Protein AF-A0A521DHX7-F1 (afdb_monomer_lite)

Secondary structure (DSSP, 8-state):
----PPP---S--TT--------S---TTS---S---HHHHHHHHHHHHHHHHH-SSS-GGGSS-HHHHHHHHHHHHHH-HHHHHHHHHHHHHH-TTHHHHHHHHTSPEEEEEETTEEEEEE----HHHHHHHHTTS-HHHHHHHHHHHH-----SS------TTS---HHHHHHHHHHHHHHHHHHHHHHTS-----

Foldseek 3Di:
DDDDDDDDDDDDDDDDDDDDPDDPDDDPDDDDPDDDDPVRLVVLVVVVVCVVPPDDPDQPLPPDDLQNVLVSLSSCCVVPLPVQAVVLVVSLVRDLCSLLSLLQSLFDWDWDDDPPDIDIAGQADDPVSLVSVCSRYPLVVSLVSCCVRPNQDDDPDPPPPSHSPDHQDSSRSNNSSNVSVVVVVVVVVVVPPDDPDD

Sequence (198 aa):
SCFCSVPDGGGGNLLSLVVLSGASATTLGSQCEGQFDPKQRGTFAEIRTRFNKQFNGHNFFEILKDNELWRLLLFWKDVDPSGLEDKIIEELDRHQNAALILLKTFIPTIIRTSGADTVIFKSGMNLKGYQSIAGILDPNLIYDKLLESHGLLKLELEPEKSGDRLPLNDQETIYLFQQLHLKDTSERLETDAPVDPI

pLDDT: mean 71.07, std 20.97, range [22.89, 92.62]

Structure (mmCIF, N/CA/C/O backbone):
data_AF-A0A521DHX7-F1
#
_entry.id   AF-A0A521DHX7-F1
#
loop_
_atom_site.group_PDB
_atom_site.id
_atom_site.type_symbol
_atom_site.label_atom_id
_atom_site.label_alt_id
_atom_site.label_comp_id
_atom_site.label_asym_id
_atom_site.label_entity_id
_atom_site.label_seq_id
_atom_site.pdbx_PDB_ins_code
_atom_site.Cartn_x
_atom_site.Cartn_y
_atom_site.Cartn_z
_atom_site.occupancy
_atom_site.B_iso_or_equiv
_atom_site.auth_seq_id
_atom_site.auth_comp_id
_atom_site.auth_asym_id
_atom_site.auth_atom_id
_atom_site.pdbx_PDB_model_num
ATOM 1 N N . SER A 1 1 ? 18.727 0.301 24.163 1.00 25.72 1 SER A N 1
ATOM 2 C CA . SER A 1 1 ? 18.157 1.621 24.496 1.00 25.72 1 SER A CA 1
ATOM 3 C C . SER A 1 1 ? 18.565 2.597 23.409 1.00 25.72 1 SER A C 1
ATOM 5 O O . SER A 1 1 ? 19.729 2.964 23.339 1.00 25.72 1 SER A O 1
ATOM 7 N N . CYS A 1 2 ? 17.650 2.962 22.513 1.00 24.22 2 CYS A N 1
ATOM 8 C CA . CYS A 1 2 ? 17.909 3.973 21.485 1.00 24.22 2 CYS A CA 1
ATOM 9 C C . CYS A 1 2 ? 17.285 5.291 21.947 1.00 24.22 2 CYS A C 1
ATOM 11 O O . CYS A 1 2 ? 16.084 5.353 22.191 1.00 24.22 2 CYS A O 1
ATOM 13 N N . PHE A 1 3 ? 18.121 6.311 22.137 1.00 22.89 3 PHE A N 1
ATOM 14 C CA . PHE A 1 3 ? 17.704 7.668 22.477 1.00 22.89 3 PHE A CA 1
ATOM 15 C C . PHE A 1 3 ? 17.519 8.461 21.183 1.00 22.89 3 PHE A C 1
ATOM 17 O O . PHE A 1 3 ? 18.478 8.658 20.439 1.00 22.89 3 PHE A O 1
ATOM 24 N N . CYS A 1 4 ? 16.306 8.947 20.936 1.00 26.27 4 CYS A N 1
ATOM 25 C CA . CYS A 1 4 ? 16.060 10.002 19.960 1.00 26.27 4 CYS A CA 1
ATOM 26 C C . CYS A 1 4 ? 15.826 11.303 20.730 1.00 26.27 4 CYS A C 1
ATOM 28 O O . CYS A 1 4 ? 14.728 11.548 21.221 1.00 26.27 4 CYS A O 1
ATOM 30 N N . SER A 1 5 ? 16.868 12.123 20.859 1.00 23.52 5 SER A N 1
ATOM 31 C CA . SER A 1 5 ? 16.729 13.503 21.326 1.00 23.52 5 SER A CA 1
ATOM 32 C C . SER A 1 5 ? 16.445 14.404 20.125 1.00 23.52 5 SER A C 1
ATOM 34 O O . SER A 1 5 ? 17.226 14.433 19.176 1.00 23.52 5 SER A O 1
ATOM 36 N N . VAL A 1 6 ? 15.343 15.152 20.175 1.00 32.75 6 VAL A N 1
ATOM 37 C CA . VAL A 1 6 ? 15.084 16.298 19.291 1.00 32.75 6 VAL A CA 1
ATOM 38 C C . VAL A 1 6 ? 15.457 17.558 20.079 1.00 32.75 6 VAL A C 1
ATOM 40 O O . VAL A 1 6 ? 15.047 17.658 21.236 1.00 32.75 6 VAL A O 1
ATOM 43 N N . PRO A 1 7 ? 16.236 18.508 19.531 1.00 29.88 7 PRO A N 1
ATOM 44 C CA . PRO A 1 7 ? 16.485 19.763 20.222 1.00 29.88 7 PRO A CA 1
ATOM 45 C C . PRO A 1 7 ? 15.228 20.639 20.166 1.00 29.88 7 PRO A C 1
ATOM 47 O O . PRO A 1 7 ? 14.636 20.828 19.101 1.00 29.88 7 PRO A O 1
ATOM 50 N N . ASP A 1 8 ? 14.833 21.173 21.321 1.00 33.88 8 ASP A N 1
ATOM 51 C CA . ASP A 1 8 ? 13.775 22.173 21.442 1.00 33.88 8 ASP A CA 1
ATOM 52 C C . ASP A 1 8 ? 14.165 23.444 20.674 1.00 33.88 8 ASP A C 1
ATOM 54 O O . ASP A 1 8 ? 15.055 24.196 21.071 1.00 33.88 8 ASP A O 1
ATOM 58 N N . GLY A 1 9 ? 13.483 23.682 19.555 1.00 30.44 9 GLY A N 1
ATOM 59 C CA . GLY A 1 9 ? 13.525 24.927 18.796 1.00 30.44 9 GLY A CA 1
ATOM 60 C C . GLY A 1 9 ? 12.103 25.442 18.619 1.00 30.44 9 GLY A C 1
ATOM 61 O O . GLY A 1 9 ? 11.322 24.880 17.853 1.00 30.44 9 GLY A O 1
ATOM 62 N N . GLY A 1 10 ? 11.751 26.468 19.391 1.00 28.12 10 GLY A N 1
ATOM 63 C CA . GLY A 1 10 ? 10.418 27.054 19.423 1.00 28.12 10 GLY A CA 1
ATOM 64 C C . GLY A 1 10 ? 10.018 27.792 18.142 1.00 28.12 10 GLY A C 1
ATOM 65 O O . GLY A 1 10 ? 10.854 28.282 17.394 1.00 28.12 10 GLY A O 1
ATOM 66 N N . GLY A 1 11 ? 8.700 27.929 17.977 1.00 30.56 11 GLY A N 1
ATOM 67 C CA . GLY A 1 11 ? 8.075 29.002 17.202 1.00 30.56 11 GLY A CA 1
ATOM 68 C C . GLY A 1 11 ? 7.987 28.796 15.688 1.00 30.56 11 GLY A C 1
ATOM 69 O O . GLY A 1 11 ? 8.934 29.053 14.962 1.00 30.56 11 GLY A O 1
ATOM 70 N N . GLY A 1 12 ? 6.781 28.451 15.223 1.00 35.97 12 GLY A N 1
ATOM 71 C CA . GLY A 1 12 ? 6.243 28.905 13.936 1.00 35.97 12 GLY A CA 1
ATOM 72 C C . GLY A 1 12 ? 6.951 28.438 12.663 1.00 35.97 12 GLY A C 1
ATOM 73 O O . GLY A 1 12 ? 7.658 29.218 12.044 1.00 35.97 12 GLY A O 1
ATOM 74 N N . ASN A 1 13 ? 6.679 27.202 12.232 1.00 29.16 13 ASN A N 1
ATOM 75 C CA . ASN A 1 13 ? 6.409 26.847 10.830 1.00 29.16 13 ASN A CA 1
ATOM 76 C C . ASN A 1 13 ? 6.033 25.359 10.740 1.00 29.16 13 ASN A C 1
ATOM 78 O O . ASN A 1 13 ? 6.756 24.486 11.223 1.00 29.16 13 ASN A O 1
ATOM 82 N N . LEU A 1 14 ? 4.877 25.065 10.141 1.00 36.72 14 LEU A N 1
ATOM 83 C CA . LEU A 1 14 ? 4.455 23.704 9.814 1.00 36.72 14 LEU A CA 1
ATOM 84 C C . LEU A 1 14 ? 5.359 23.199 8.681 1.00 36.72 14 LEU A C 1
ATOM 86 O O . LEU A 1 14 ? 5.251 23.671 7.556 1.00 36.72 14 LEU A O 1
ATOM 90 N N . LEU A 1 15 ? 6.241 22.249 9.009 1.00 36.03 15 LEU A N 1
ATOM 91 C CA . LEU A 1 15 ? 7.132 21.515 8.096 1.00 36.03 15 LEU A CA 1
ATOM 92 C C . LEU A 1 15 ? 8.349 22.296 7.552 1.00 36.03 15 LEU A C 1
ATOM 94 O O . LEU A 1 15 ? 8.514 22.444 6.346 1.00 36.03 15 LEU A O 1
ATOM 98 N N . SER A 1 16 ? 9.284 22.679 8.430 1.00 26.64 16 SER A N 1
ATOM 99 C CA . SER A 1 16 ? 10.693 22.850 8.029 1.00 26.64 16 SER A CA 1
ATOM 100 C C . SER A 1 16 ? 11.491 21.598 8.392 1.00 26.64 16 SER A C 1
ATOM 102 O O . SER A 1 16 ? 11.851 21.390 9.549 1.00 26.64 16 SER A O 1
ATOM 104 N N . LEU A 1 17 ? 11.765 20.754 7.395 1.00 31.84 17 LEU A N 1
ATOM 105 C CA . LEU A 1 17 ? 12.749 19.678 7.498 1.00 31.84 17 LEU A CA 1
ATOM 106 C C . LEU A 1 17 ? 14.137 20.305 7.285 1.00 31.84 17 LEU A C 1
ATOM 108 O O . LEU A 1 17 ? 14.481 20.696 6.171 1.00 31.84 17 LEU A O 1
ATOM 112 N N . VAL A 1 18 ? 14.916 20.458 8.356 1.00 26.98 18 VAL A N 1
ATOM 113 C CA . VAL A 1 18 ? 16.291 20.969 8.267 1.00 26.98 18 VAL A CA 1
ATOM 114 C C . VAL A 1 18 ? 17.171 19.903 7.612 1.00 26.98 18 VAL A C 1
ATOM 116 O O . VAL A 1 18 ? 17.368 18.821 8.163 1.00 26.98 18 VAL A O 1
ATOM 119 N N . VAL A 1 19 ? 17.709 20.218 6.433 1.00 28.03 19 VAL A N 1
ATOM 120 C CA . VAL A 1 19 ? 18.776 19.449 5.781 1.00 28.03 19 VAL A CA 1
ATOM 121 C C . VAL A 1 19 ? 20.083 19.783 6.495 1.00 28.03 19 VAL A C 1
ATOM 123 O O . VAL A 1 19 ? 20.633 20.867 6.313 1.00 28.03 19 VAL A O 1
ATOM 126 N N . LEU A 1 20 ? 20.587 18.866 7.322 1.00 27.98 20 LEU A N 1
ATOM 127 C CA . LEU A 1 20 ? 21.961 18.947 7.810 1.00 27.98 20 LEU A CA 1
ATOM 128 C C . LEU A 1 20 ? 22.891 18.335 6.761 1.00 27.98 20 LEU A C 1
ATOM 130 O O . LEU A 1 20 ? 22.914 17.126 6.537 1.00 27.98 20 LEU A O 1
ATOM 134 N N . SER A 1 21 ? 23.650 19.209 6.103 1.00 29.22 21 SER A N 1
ATOM 135 C CA . SER A 1 21 ? 24.798 18.861 5.276 1.00 29.22 21 SER A CA 1
ATOM 136 C C . SER A 1 21 ? 25.901 18.245 6.139 1.00 29.22 21 SER A C 1
ATOM 138 O O . SER A 1 21 ? 26.327 18.863 7.115 1.00 29.22 21 SER A O 1
ATOM 140 N N . GLY A 1 22 ? 26.409 17.081 5.733 1.00 29.23 22 GLY A N 1
ATOM 141 C CA . GLY A 1 22 ? 27.663 16.532 6.253 1.00 29.23 22 GLY A CA 1
ATOM 142 C C . GLY A 1 22 ? 27.527 15.238 7.052 1.00 29.23 22 GLY A C 1
ATOM 143 O O . GLY A 1 22 ? 27.914 15.195 8.212 1.00 29.23 22 GLY A O 1
ATOM 144 N N . ALA A 1 23 ? 27.037 14.168 6.426 1.00 26.66 23 ALA A N 1
ATOM 145 C CA . ALA A 1 23 ? 27.347 12.799 6.837 1.00 26.66 23 ALA A CA 1
ATOM 146 C C . ALA A 1 23 ? 27.198 11.855 5.635 1.00 26.66 23 ALA A C 1
ATOM 148 O O . ALA A 1 23 ? 26.186 11.879 4.935 1.00 26.66 23 ALA A O 1
ATOM 149 N N . SER A 1 24 ? 28.235 11.056 5.378 1.00 30.97 24 SER A N 1
ATOM 150 C CA . SER A 1 24 ? 28.247 9.996 4.370 1.00 30.97 24 SER A CA 1
ATOM 151 C C . SER A 1 24 ? 27.080 9.029 4.550 1.00 30.97 24 SER A C 1
ATOM 153 O O . SER A 1 24 ? 26.901 8.504 5.642 1.00 30.97 24 SER A O 1
ATOM 155 N N . ALA A 1 25 ? 26.366 8.764 3.450 1.00 32.12 25 ALA A N 1
ATOM 156 C CA . ALA A 1 25 ? 25.525 7.591 3.188 1.00 32.12 25 ALA A CA 1
ATOM 157 C C . ALA A 1 25 ? 24.866 6.952 4.425 1.00 32.12 25 ALA A C 1
ATOM 159 O O . ALA A 1 25 ? 25.079 5.776 4.716 1.00 32.12 25 ALA A O 1
ATOM 160 N N . THR A 1 26 ? 24.044 7.710 5.147 1.00 30.31 26 THR A N 1
ATOM 161 C CA . THR A 1 26 ? 23.201 7.132 6.192 1.00 30.31 26 THR A CA 1
ATOM 162 C C . THR A 1 26 ? 21.898 6.673 5.557 1.00 30.31 26 THR A C 1
ATOM 164 O O . THR A 1 26 ? 21.059 7.480 5.160 1.00 30.31 26 THR A O 1
ATOM 167 N N . THR A 1 27 ? 21.734 5.359 5.452 1.00 36.34 27 THR A N 1
ATOM 168 C CA . THR A 1 27 ? 20.461 4.681 5.210 1.00 36.34 27 THR A CA 1
ATOM 169 C C . THR A 1 27 ? 19.379 5.285 6.111 1.00 36.34 27 THR A C 1
ATOM 171 O O . THR A 1 27 ? 19.326 4.999 7.302 1.00 36.34 27 THR A O 1
ATOM 174 N N . LEU A 1 28 ? 18.479 6.103 5.561 1.00 39.91 28 LEU A N 1
ATOM 175 C CA . LEU A 1 28 ? 17.324 6.673 6.281 1.00 39.91 28 LEU A CA 1
ATOM 176 C C . LEU A 1 28 ? 16.202 5.636 6.526 1.00 39.91 28 LEU A C 1
ATOM 178 O O . LEU A 1 28 ? 15.042 5.992 6.711 1.00 39.91 28 LEU A O 1
ATOM 182 N N . GLY A 1 29 ? 16.545 4.345 6.521 1.00 34.78 29 GLY A N 1
ATOM 183 C CA . GLY A 1 29 ? 15.609 3.219 6.482 1.00 34.78 29 GLY A CA 1
ATOM 184 C C . GLY A 1 29 ? 15.821 2.150 7.554 1.00 34.78 29 GLY A C 1
ATOM 185 O O . GLY A 1 29 ? 15.236 1.076 7.443 1.00 34.78 29 GLY A O 1
ATOM 186 N N . SER A 1 30 ? 16.631 2.394 8.588 1.00 33.69 30 SER A N 1
ATOM 187 C CA . SER A 1 30 ? 16.779 1.452 9.704 1.00 33.69 30 SER A CA 1
ATOM 188 C C . SER A 1 30 ? 16.211 2.009 11.013 1.00 33.69 30 SER A C 1
ATOM 190 O O . SER A 1 30 ? 16.829 2.844 11.663 1.00 33.69 30 SER A O 1
ATOM 192 N N . GLN A 1 31 ? 15.062 1.439 11.391 1.00 40.78 31 GLN A N 1
ATOM 193 C CA . GLN A 1 31 ? 14.652 1.113 12.763 1.00 40.78 31 GLN A CA 1
ATOM 194 C C . GLN A 1 31 ? 14.313 2.266 13.723 1.00 40.78 31 GLN A C 1
ATOM 196 O O . GLN A 1 31 ? 15.112 2.640 14.570 1.00 40.78 31 GLN A O 1
ATOM 201 N N . CYS A 1 32 ? 13.042 2.674 13.690 1.00 38.53 32 CYS A N 1
ATOM 202 C CA . CYS A 1 32 ? 12.226 2.865 14.895 1.00 38.53 32 CYS A CA 1
ATOM 203 C C . CYS A 1 32 ? 10.818 2.340 14.568 1.00 38.53 32 CYS A C 1
ATOM 205 O O . CYS A 1 32 ? 9.957 3.089 14.116 1.00 38.53 32 CYS A O 1
ATOM 207 N N . GLU A 1 33 ? 10.604 1.031 14.704 1.00 41.56 33 GLU A N 1
ATOM 208 C CA . GLU A 1 33 ? 9.255 0.455 14.654 1.00 41.56 33 GLU A CA 1
ATOM 209 C C . GLU A 1 33 ? 8.500 0.848 15.938 1.00 41.56 33 GLU A C 1
ATOM 211 O O . GLU A 1 33 ? 8.968 0.600 17.048 1.00 41.56 33 GLU A O 1
ATOM 216 N N . GLY A 1 34 ? 7.341 1.496 15.784 1.00 54.00 34 GLY A N 1
ATOM 217 C CA . GLY A 1 34 ? 6.274 1.504 16.795 1.00 54.00 34 GLY A CA 1
ATOM 218 C C . GLY A 1 34 ? 6.345 2.514 17.949 1.00 54.00 34 GLY A C 1
ATOM 219 O O . GLY A 1 34 ? 5.431 2.537 18.772 1.00 54.00 34 GLY A O 1
ATOM 220 N N . GLN A 1 35 ? 7.356 3.383 18.047 1.00 63.94 35 GLN A N 1
ATOM 221 C CA . GLN A 1 35 ? 7.378 4.421 19.093 1.00 63.94 35 GLN A CA 1
ATOM 222 C C . GLN A 1 35 ? 7.130 5.819 18.529 1.00 63.94 35 GLN A C 1
ATOM 224 O O . GLN A 1 35 ? 8.051 6.566 18.216 1.00 63.94 35 GLN A O 1
ATOM 229 N N . PHE A 1 36 ? 5.847 6.170 18.431 1.00 76.81 36 PHE A N 1
ATOM 230 C CA . PHE A 1 36 ? 5.402 7.537 18.169 1.00 76.81 36 PHE A CA 1
ATOM 231 C C . PHE A 1 36 ? 5.403 8.354 19.460 1.00 76.81 36 PHE A C 1
ATOM 233 O O . PHE A 1 36 ? 4.771 7.946 20.445 1.00 76.81 36 PHE A O 1
ATOM 240 N N . ASP A 1 37 ? 6.052 9.517 19.444 1.00 82.12 37 ASP A N 1
ATOM 241 C CA . ASP A 1 37 ? 5.988 10.461 20.559 1.00 82.12 37 ASP A CA 1
ATOM 242 C C . ASP A 1 37 ? 4.566 11.060 20.711 1.00 82.12 37 ASP A C 1
ATOM 244 O O . ASP A 1 37 ? 3.754 11.002 19.778 1.00 82.12 37 ASP A O 1
ATOM 248 N N . PRO A 1 38 ? 4.211 11.641 21.874 1.00 81.19 38 PRO A N 1
ATOM 249 C CA . PRO A 1 38 ? 2.864 12.171 22.104 1.00 81.19 38 PRO A CA 1
ATOM 250 C C . PRO A 1 38 ? 2.413 13.236 21.090 1.00 81.19 38 PRO A C 1
ATOM 252 O O . PRO A 1 38 ? 1.231 13.302 20.752 1.00 81.19 38 PRO A O 1
ATOM 255 N N . LYS A 1 39 ? 3.337 14.052 20.569 1.00 82.19 39 LYS A N 1
ATOM 256 C CA . LYS A 1 39 ? 3.040 15.110 19.593 1.00 82.19 39 LYS A CA 1
ATOM 257 C C . LYS A 1 39 ? 2.761 14.520 18.209 1.00 82.19 39 LYS A C 1
ATOM 259 O O . LYS A 1 39 ? 1.828 14.959 17.530 1.00 82.19 39 LYS A O 1
ATOM 264 N N . GLN A 1 40 ? 3.517 13.499 17.810 1.00 79.56 40 GLN A N 1
ATOM 265 C CA . GLN A 1 40 ? 3.269 12.729 16.591 1.00 79.56 40 GLN A CA 1
ATOM 266 C C . GLN A 1 40 ? 1.918 12.020 16.654 1.00 79.56 40 GLN A C 1
ATOM 268 O O . GLN A 1 40 ? 1.125 12.141 15.724 1.00 79.56 40 GLN A O 1
ATOM 273 N N . ARG A 1 41 ? 1.609 11.360 17.779 1.00 80.62 41 ARG A N 1
ATOM 274 C CA . ARG A 1 41 ? 0.302 10.718 17.997 1.00 80.62 41 ARG A CA 1
ATOM 275 C C . ARG A 1 41 ? -0.848 11.717 17.891 1.00 80.62 41 ARG A C 1
ATOM 277 O O . ARG A 1 41 ? -1.832 11.426 17.221 1.00 80.62 41 ARG A O 1
ATOM 284 N N . GLY A 1 42 ? -0.710 12.894 18.508 1.00 80.62 42 GLY A N 1
ATOM 285 C CA . GLY A 1 42 ? -1.700 13.971 18.406 1.00 80.62 42 GLY A CA 1
ATOM 286 C C . GLY A 1 42 ? -1.934 14.407 16.958 1.00 80.62 42 GLY A C 1
ATOM 287 O O . GLY A 1 42 ? -3.075 14.461 16.508 1.00 80.62 42 GLY A O 1
ATOM 288 N N . THR A 1 43 ? -0.851 14.621 16.206 1.00 83.19 43 THR A N 1
ATOM 289 C CA . THR A 1 43 ? -0.913 14.979 14.779 1.00 83.19 43 THR A CA 1
ATOM 290 C C . THR A 1 43 ? -1.611 13.898 13.947 1.00 83.19 43 THR A C 1
ATOM 292 O O . THR A 1 43 ? -2.528 14.204 13.188 1.00 83.19 43 THR A O 1
ATOM 295 N N . PHE A 1 44 ? -1.231 12.624 14.098 1.00 83.56 44 PHE A N 1
ATOM 296 C CA . PHE A 1 44 ? -1.838 11.531 13.329 1.00 83.56 44 PHE A CA 1
ATOM 297 C C . PHE A 1 44 ? -3.304 11.286 13.698 1.00 83.56 44 PHE A C 1
ATOM 299 O O . PHE A 1 44 ? -4.121 11.034 12.812 1.00 83.56 44 PHE A O 1
ATOM 306 N N . ALA A 1 45 ? -3.673 11.425 14.975 1.00 82.44 45 ALA A N 1
ATOM 307 C CA . ALA A 1 45 ? -5.066 11.351 15.408 1.00 82.44 45 ALA A CA 1
ATOM 308 C C . ALA A 1 45 ? -5.919 12.475 14.795 1.00 82.44 45 ALA A C 1
ATOM 310 O O . ALA A 1 45 ? -7.061 12.242 14.385 1.00 82.44 45 ALA A O 1
ATOM 311 N N . GLU A 1 46 ? -5.365 13.684 14.687 1.00 83.19 46 GLU A N 1
ATOM 312 C CA . GLU A 1 46 ? -6.036 14.808 14.039 1.00 83.19 46 GLU A CA 1
ATOM 313 C C . GLU A 1 46 ? -6.216 14.569 12.533 1.00 83.19 46 GLU A C 1
ATOM 315 O O . GLU A 1 46 ? -7.315 14.767 12.013 1.00 83.19 46 GLU A O 1
ATOM 320 N N . ILE A 1 47 ? -5.175 14.079 11.848 1.00 77.56 47 ILE A N 1
ATOM 321 C CA . ILE A 1 47 ? -5.235 13.726 10.421 1.00 77.56 47 ILE A CA 1
ATOM 322 C C . ILE A 1 47 ? -6.297 12.645 10.180 1.00 77.56 47 ILE A C 1
ATOM 324 O O . ILE A 1 47 ? -7.165 12.843 9.331 1.00 77.56 47 ILE A O 1
ATOM 328 N N . ARG A 1 48 ? -6.312 11.562 10.973 1.00 80.25 48 ARG A N 1
ATOM 329 C CA . ARG A 1 48 ? -7.351 10.514 10.906 1.00 80.25 48 ARG A CA 1
ATOM 330 C C . ARG A 1 48 ? -8.755 11.089 11.115 1.00 80.25 48 ARG A C 1
ATOM 332 O O . ARG A 1 48 ? -9.683 10.759 10.383 1.00 80.25 48 ARG A O 1
ATOM 339 N N . THR A 1 49 ? -8.923 11.981 12.093 1.00 80.38 49 THR A N 1
ATOM 340 C CA . THR A 1 49 ? -10.228 12.595 12.391 1.00 80.38 49 THR A CA 1
ATOM 341 C C . THR A 1 49 ? -10.716 13.486 11.251 1.00 80.38 49 THR A C 1
ATOM 343 O O . THR A 1 49 ? -11.900 13.453 10.915 1.00 80.38 49 THR A O 1
ATOM 346 N N . ARG A 1 50 ? -9.825 14.286 10.651 1.00 73.62 50 ARG A N 1
ATOM 347 C CA . ARG A 1 50 ? -10.151 15.090 9.465 1.00 73.62 50 ARG A CA 1
ATOM 348 C C . ARG A 1 50 ? -10.506 14.195 8.285 1.00 73.62 50 ARG A C 1
ATOM 350 O O . ARG A 1 50 ? -11.485 14.469 7.596 1.00 73.62 50 ARG A O 1
ATOM 357 N N . PHE A 1 51 ? -9.773 13.100 8.114 1.00 71.50 51 PHE A N 1
ATOM 358 C CA . PHE A 1 51 ? -10.016 12.133 7.055 1.00 71.50 51 PHE A CA 1
ATOM 359 C C . PHE A 1 51 ? -11.424 11.532 7.121 1.00 71.50 51 PHE A C 1
ATOM 361 O O . PHE A 1 51 ? -12.190 11.665 6.169 1.00 71.50 51 PHE A O 1
ATOM 368 N N . ASN A 1 52 ? -11.825 11.033 8.292 1.00 70.88 52 ASN A N 1
ATOM 369 C CA . ASN A 1 52 ? -13.158 10.463 8.511 1.00 70.88 52 ASN A CA 1
ATOM 370 C C . ASN A 1 52 ? -14.315 11.468 8.350 1.00 70.88 52 ASN A C 1
ATOM 372 O O . ASN A 1 52 ? -15.469 11.056 8.272 1.00 70.88 52 ASN A O 1
ATOM 376 N N . LYS A 1 53 ? -14.041 12.780 8.351 1.00 71.75 53 LYS A N 1
ATOM 377 C CA . LYS A 1 53 ? -15.075 13.827 8.323 1.00 71.75 53 LYS A CA 1
ATOM 378 C C . LYS A 1 53 ? -15.157 14.618 7.018 1.00 71.75 53 LYS A C 1
ATOM 380 O O . LYS A 1 53 ? -16.198 15.223 6.785 1.00 71.75 53 LYS A O 1
ATOM 385 N N . GLN A 1 54 ? -14.081 14.718 6.233 1.00 57.25 54 GLN A N 1
ATOM 386 C CA . GLN A 1 54 ? -13.966 15.778 5.214 1.00 57.25 54 GLN A CA 1
ATOM 387 C C . GLN A 1 54 ? -13.494 15.339 3.824 1.00 57.25 54 GLN A C 1
ATOM 389 O O . GLN A 1 54 ? -13.585 16.144 2.898 1.00 57.25 54 GLN A O 1
ATOM 394 N N . PHE A 1 55 ? -13.020 14.110 3.625 1.00 60.94 55 PHE A N 1
ATOM 395 C CA . PHE A 1 55 ? -12.499 13.708 2.316 1.00 60.94 55 PHE A CA 1
ATOM 396 C C . PHE A 1 55 ? -13.585 13.095 1.428 1.00 60.94 55 PHE A C 1
ATOM 398 O O . PHE A 1 55 ? -13.724 11.883 1.304 1.00 60.94 55 PHE A O 1
ATOM 405 N N . ASN A 1 56 ? -14.358 13.974 0.787 1.00 56.81 56 ASN A N 1
A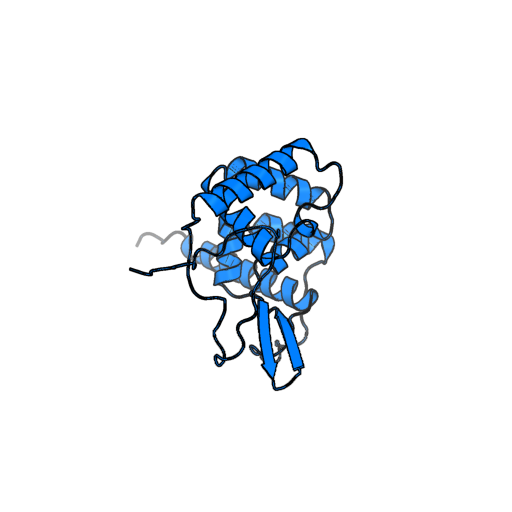TOM 406 C CA . ASN A 1 56 ? -15.320 13.611 -0.250 1.00 56.81 56 ASN A CA 1
ATOM 407 C C . ASN A 1 56 ? -14.616 13.539 -1.617 1.00 56.81 56 ASN A C 1
ATOM 409 O O . ASN A 1 56 ? -14.523 14.542 -2.320 1.00 56.81 56 ASN A O 1
ATOM 413 N N . GLY A 1 57 ? -14.131 12.353 -1.996 1.00 58.75 57 GLY A N 1
ATOM 414 C CA . GLY A 1 57 ? -13.799 12.020 -3.392 1.00 58.75 57 GLY A CA 1
ATOM 415 C C . GLY A 1 57 ? -12.344 12.195 -3.849 1.00 58.75 57 GLY A C 1
ATOM 416 O O . GLY A 1 57 ? -12.061 11.912 -5.011 1.00 58.75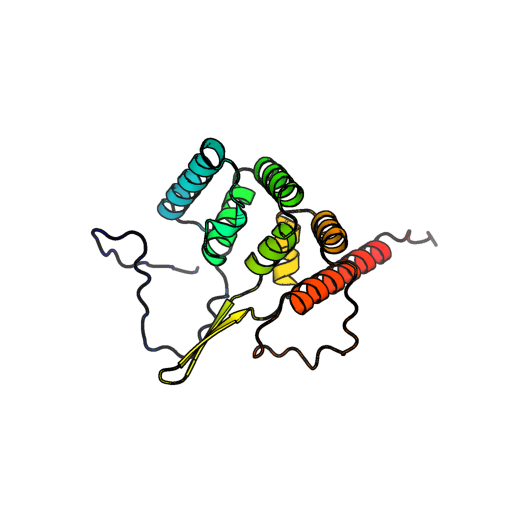 57 GLY A O 1
ATOM 417 N N . HIS A 1 58 ? -11.420 12.617 -2.981 1.00 66.50 58 HIS A N 1
ATOM 418 C CA . HIS A 1 58 ? -9.981 12.570 -3.279 1.00 66.50 58 HIS A CA 1
ATOM 419 C C . HIS A 1 58 ? -9.373 11.241 -2.822 1.00 66.50 58 HIS A C 1
ATOM 421 O O . HIS A 1 58 ? -9.728 10.753 -1.751 1.00 66.50 58 HIS A O 1
ATOM 427 N N . ASN A 1 59 ? -8.433 10.711 -3.611 1.00 69.38 59 ASN A N 1
ATOM 428 C CA . ASN A 1 59 ? -7.703 9.482 -3.311 1.00 69.38 59 ASN A CA 1
ATOM 429 C C . ASN A 1 59 ? -6.903 9.645 -2.012 1.00 69.38 59 ASN A C 1
ATOM 431 O O . ASN A 1 59 ? -5.993 10.477 -1.935 1.00 69.38 59 ASN A O 1
ATOM 435 N N . PHE A 1 60 ? -7.239 8.845 -0.997 1.00 75.38 60 PHE A N 1
ATOM 436 C CA . PHE A 1 60 ? -6.588 8.851 0.316 1.00 75.38 60 PHE A CA 1
ATOM 437 C C . PHE A 1 60 ? -5.058 8.838 0.239 1.00 75.38 60 PHE A C 1
ATOM 439 O O . PHE A 1 60 ? -4.378 9.549 0.985 1.00 75.38 60 PHE A O 1
ATOM 446 N N . PHE A 1 61 ? -4.520 8.053 -0.693 1.00 80.56 61 PHE A N 1
ATOM 447 C CA . PHE A 1 61 ? -3.090 7.804 -0.803 1.00 80.56 61 PHE A CA 1
ATOM 448 C C . PHE A 1 61 ? -2.303 8.977 -1.407 1.00 80.56 61 PHE A C 1
ATOM 450 O O . PHE A 1 61 ? -1.078 8.972 -1.366 1.00 80.56 61 PHE A O 1
ATOM 457 N N . GLU A 1 62 ? -2.975 9.999 -1.943 1.00 76.12 62 GLU A N 1
ATOM 458 C CA . GLU A 1 62 ? -2.327 11.149 -2.596 1.00 76.12 62 GLU A CA 1
ATOM 459 C C . GLU A 1 62 ? -2.215 12.381 -1.685 1.00 76.12 62 GLU A C 1
ATOM 461 O O . GLU A 1 62 ? -1.556 13.362 -2.028 1.00 76.12 62 GLU A O 1
ATOM 466 N N . ILE A 1 63 ? -2.853 12.351 -0.512 1.00 74.12 63 ILE A N 1
ATOM 467 C CA . ILE A 1 63 ? -2.942 13.508 0.393 1.00 74.12 63 ILE A CA 1
ATOM 468 C C . ILE A 1 63 ? -1.610 13.770 1.107 1.00 74.12 63 ILE A C 1
ATOM 470 O O . ILE A 1 63 ? -1.267 14.916 1.406 1.00 74.12 63 ILE A O 1
ATOM 474 N N . LEU A 1 64 ? -0.877 12.704 1.423 1.00 77.75 64 LEU A N 1
ATOM 475 C CA . LEU A 1 64 ? 0.355 12.743 2.203 1.00 77.75 64 LEU A CA 1
ATOM 476 C C . LEU A 1 64 ? 1.531 12.247 1.371 1.00 77.75 64 LEU A C 1
ATOM 478 O O . LEU A 1 64 ? 1.371 11.443 0.458 1.00 77.75 64 LEU A O 1
ATOM 482 N N . LYS A 1 65 ? 2.741 12.680 1.733 1.00 80.25 65 LYS A N 1
ATOM 483 C CA . LYS A 1 65 ? 3.962 12.089 1.172 1.00 80.25 65 LYS A CA 1
ATOM 484 C C . LYS A 1 65 ? 4.109 10.651 1.668 1.00 80.25 65 LYS A C 1
ATOM 486 O O . LYS A 1 65 ? 3.789 10.378 2.821 1.00 80.25 65 LYS A O 1
ATOM 491 N N . ASP A 1 66 ? 4.711 9.774 0.866 1.00 79.19 66 ASP A N 1
ATOM 492 C CA . ASP A 1 66 ? 4.864 8.338 1.158 1.00 79.19 66 ASP A CA 1
ATOM 493 C C . ASP A 1 66 ? 5.323 8.033 2.594 1.00 79.19 66 ASP A C 1
ATOM 495 O O . ASP A 1 66 ? 4.736 7.203 3.277 1.00 79.19 66 ASP A O 1
ATOM 499 N N . ASN A 1 67 ? 6.339 8.742 3.102 1.00 76.06 67 ASN A N 1
ATOM 500 C CA . ASN A 1 67 ? 6.849 8.519 4.462 1.00 76.06 67 ASN A CA 1
ATOM 501 C C . ASN A 1 67 ? 5.844 8.908 5.560 1.00 76.06 67 ASN A C 1
ATOM 503 O O . ASN A 1 67 ? 5.838 8.310 6.635 1.00 76.06 67 ASN A O 1
ATOM 507 N N . GLU A 1 68 ? 5.038 9.941 5.325 1.00 81.12 68 GLU A N 1
ATOM 508 C CA . GLU A 1 68 ? 4.004 10.396 6.258 1.00 81.12 68 GLU A CA 1
ATOM 509 C C . GLU A 1 68 ? 2.795 9.466 6.201 1.00 81.12 68 GLU A C 1
ATOM 511 O O . GLU A 1 68 ? 2.273 9.084 7.247 1.00 81.12 68 GLU A O 1
ATOM 516 N N . LEU A 1 69 ? 2.412 9.046 4.992 1.00 85.75 69 LEU A N 1
ATOM 517 C CA . LEU A 1 69 ? 1.354 8.075 4.757 1.00 85.75 69 LEU A CA 1
ATOM 518 C C . LEU A 1 69 ? 1.694 6.724 5.394 1.00 85.75 69 LEU A C 1
ATOM 520 O O . LEU A 1 69 ? 0.903 6.205 6.171 1.00 85.75 69 LEU A O 1
ATOM 524 N N . TRP A 1 70 ? 2.900 6.200 5.169 1.00 84.88 70 TRP A N 1
ATOM 525 C CA . TRP A 1 70 ? 3.378 4.968 5.798 1.00 84.88 70 TRP A CA 1
ATOM 526 C C . TRP A 1 70 ? 3.284 5.025 7.330 1.00 84.88 70 TRP A C 1
ATOM 528 O O . TRP A 1 70 ? 2.755 4.110 7.962 1.00 84.88 70 TRP A O 1
ATOM 538 N N . ARG A 1 71 ? 3.752 6.120 7.944 1.00 84.00 71 ARG A N 1
ATOM 539 C CA . ARG A 1 71 ? 3.681 6.306 9.402 1.00 84.00 71 ARG A CA 1
ATOM 540 C C . ARG A 1 71 ? 2.247 6.416 9.907 1.00 84.00 71 ARG A C 1
ATOM 542 O O . ARG A 1 71 ? 1.948 5.859 10.959 1.00 84.00 71 ARG A O 1
ATOM 549 N N . LEU A 1 72 ? 1.375 7.104 9.169 1.00 86.62 72 LEU A N 1
ATOM 550 C CA . LEU A 1 72 ? -0.048 7.185 9.486 1.00 86.62 72 LEU A CA 1
ATOM 551 C C . LEU A 1 72 ? -0.704 5.801 9.434 1.00 86.62 72 LEU A C 1
ATOM 553 O O . LEU A 1 72 ? -1.443 5.464 10.352 1.00 86.62 72 LEU A O 1
ATOM 557 N N . LEU A 1 73 ? -0.417 5.005 8.401 1.00 88.75 73 LEU A N 1
ATOM 558 C CA . LEU A 1 73 ? -0.946 3.648 8.242 1.00 88.75 73 LEU A CA 1
ATOM 559 C C . LEU A 1 73 ? -0.502 2.735 9.390 1.00 88.75 73 LEU A C 1
ATOM 561 O O . LEU A 1 73 ? -1.332 2.043 9.972 1.00 88.75 73 LEU A O 1
ATOM 565 N N . LEU A 1 74 ? 0.778 2.784 9.775 1.00 86.19 74 LEU A N 1
ATOM 566 C CA . LEU A 1 74 ? 1.278 2.041 10.936 1.00 86.19 74 LEU A CA 1
ATOM 567 C C . LEU A 1 74 ? 0.604 2.489 12.239 1.00 86.19 74 LEU A C 1
ATOM 569 O O . LEU A 1 74 ? 0.149 1.654 13.012 1.00 86.19 74 LEU A O 1
ATOM 573 N N . PHE A 1 75 ? 0.497 3.800 12.466 1.00 87.50 75 PHE A N 1
ATOM 574 C CA . PHE A 1 75 ? -0.190 4.333 13.642 1.00 87.50 75 PHE A CA 1
ATOM 575 C C . PHE A 1 75 ? -1.663 3.913 13.686 1.00 87.50 75 PHE A C 1
ATOM 577 O O . PHE A 1 75 ? -2.171 3.543 14.741 1.00 87.50 75 PHE A O 1
ATOM 584 N N . TRP A 1 76 ? -2.366 3.984 12.556 1.00 88.00 76 TRP A N 1
ATOM 585 C CA . TRP A 1 76 ? -3.779 3.632 12.494 1.00 88.00 76 TRP A CA 1
ATOM 586 C C . TRP A 1 76 ? -3.968 2.134 12.728 1.00 88.00 76 TRP A C 1
ATOM 588 O O . TRP A 1 76 ? -4.811 1.770 13.542 1.00 88.00 76 TRP A O 1
ATOM 598 N N . LYS A 1 77 ? -3.120 1.280 12.144 1.00 89.06 77 LYS A N 1
ATOM 599 C CA . LYS A 1 77 ? -3.131 -0.164 12.400 1.00 89.06 77 LYS A CA 1
ATOM 600 C C . LYS A 1 77 ? -3.061 -0.481 13.899 1.00 89.06 77 LYS A C 1
ATOM 602 O O . LYS A 1 77 ? -3.778 -1.361 14.363 1.00 89.06 77 LYS A O 1
ATOM 607 N N . ASP A 1 78 ? -2.241 0.247 14.657 1.00 86.62 78 ASP A N 1
ATOM 608 C CA . ASP A 1 78 ? -2.095 0.032 16.103 1.00 86.62 78 ASP A CA 1
ATOM 609 C C . ASP A 1 78 ? -3.321 0.486 16.918 1.00 86.62 78 ASP A C 1
ATOM 611 O O . ASP A 1 78 ? -3.550 -0.002 18.025 1.00 86.62 78 ASP A O 1
ATOM 615 N N . VAL A 1 79 ? -4.098 1.447 16.410 1.00 86.81 79 VAL A N 1
ATOM 616 C CA . VAL A 1 79 ? -5.221 2.064 17.139 1.00 86.81 79 VAL A CA 1
ATOM 617 C C . VAL A 1 79 ? -6.569 1.450 16.765 1.00 86.81 79 VAL A C 1
ATOM 619 O O . VAL A 1 79 ? -7.438 1.314 17.623 1.00 86.81 79 VAL A O 1
ATOM 622 N N . ASP A 1 80 ? -6.773 1.157 15.486 1.00 86.81 80 ASP A N 1
ATOM 623 C CA . ASP A 1 80 ? -8.038 0.700 14.913 1.00 86.81 80 ASP A CA 1
ATOM 624 C C . ASP A 1 80 ? -7.765 -0.084 13.616 1.00 86.81 80 ASP A C 1
ATOM 626 O O . ASP A 1 80 ? -7.914 0.468 12.521 1.00 86.81 80 ASP A O 1
ATOM 630 N N . PRO A 1 81 ? -7.301 -1.343 13.726 1.00 87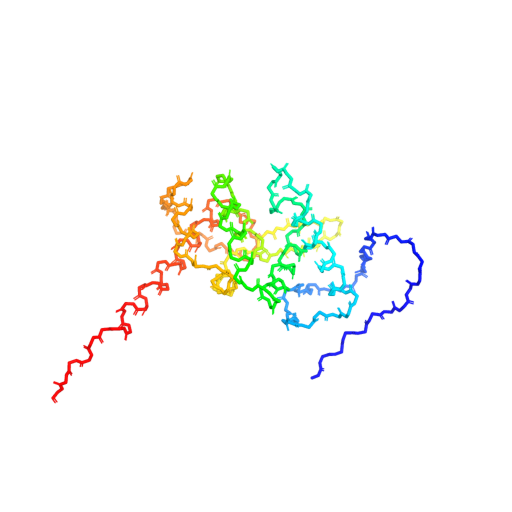.56 81 PRO A N 1
ATOM 631 C CA . PRO A 1 81 ? -6.906 -2.143 12.571 1.00 87.56 81 PRO A CA 1
ATOM 632 C C . PRO A 1 81 ? -8.084 -2.441 11.637 1.00 87.56 81 PRO A C 1
ATOM 634 O O . PRO A 1 81 ? -7.938 -2.289 10.431 1.00 87.56 81 PRO A O 1
ATOM 637 N N . SER A 1 82 ? -9.259 -2.785 12.177 1.00 85.88 82 SER A N 1
ATOM 638 C CA . SER A 1 82 ? -10.446 -3.084 11.364 1.00 85.88 82 SER A CA 1
ATOM 639 C C . SER A 1 82 ? -10.942 -1.855 10.604 1.00 85.88 82 SER A C 1
ATOM 641 O O . SER A 1 82 ? -11.171 -1.930 9.403 1.00 85.88 82 SER A O 1
ATOM 643 N N . GLY A 1 83 ? -11.032 -0.694 11.265 1.00 86.88 83 GLY A N 1
ATOM 644 C CA . GLY A 1 83 ? -11.443 0.534 10.585 1.00 86.88 83 GLY A CA 1
ATOM 645 C C . GLY A 1 83 ? -10.421 1.034 9.559 1.00 86.88 83 GLY A C 1
ATOM 646 O O . GLY A 1 83 ? -10.802 1.706 8.602 1.00 86.88 83 GLY A O 1
ATOM 647 N N . LEU A 1 84 ? -9.131 0.719 9.735 1.00 88.44 84 LEU A N 1
ATOM 648 C CA . LEU A 1 84 ? -8.114 0.967 8.713 1.00 88.44 84 LEU A CA 1
ATOM 649 C C . LEU A 1 84 ? -8.325 0.065 7.494 1.00 88.44 84 LEU A C 1
ATOM 651 O O . LEU A 1 84 ? -8.305 0.562 6.370 1.00 88.44 84 LEU A O 1
ATOM 655 N N . GLU A 1 85 ? -8.502 -1.235 7.718 1.00 88.75 85 GLU A N 1
ATOM 656 C CA . GLU A 1 85 ? -8.690 -2.226 6.659 1.00 88.75 85 GLU A CA 1
ATOM 657 C C . GLU A 1 85 ? -9.907 -1.886 5.794 1.00 88.75 85 GLU A C 1
ATOM 659 O O . GLU A 1 85 ? -9.747 -1.670 4.592 1.00 88.75 85 GLU A O 1
ATOM 664 N N . ASP A 1 86 ? -11.079 -1.701 6.412 1.00 88.50 86 ASP A N 1
ATOM 665 C CA . ASP A 1 86 ? -12.318 -1.304 5.727 1.00 88.50 86 ASP A CA 1
ATOM 666 C C . ASP A 1 86 ? -12.102 -0.065 4.854 1.00 88.50 86 ASP A C 1
ATOM 668 O O . ASP A 1 86 ? -12.579 0.029 3.720 1.00 88.50 86 ASP A O 1
ATOM 672 N N . LYS A 1 87 ? -11.341 0.899 5.380 1.00 86.94 87 LYS A N 1
ATOM 673 C CA . LYS A 1 87 ? -11.105 2.153 4.686 1.00 86.94 87 LYS A CA 1
ATOM 674 C C . LYS A 1 87 ? -10.143 2.010 3.515 1.00 86.94 87 LYS A C 1
ATOM 676 O O . LYS A 1 87 ? -10.356 2.638 2.482 1.00 86.94 87 LYS A O 1
ATOM 681 N N . ILE A 1 88 ? -9.095 1.201 3.652 1.00 89.31 88 ILE A N 1
ATOM 682 C CA . ILE A 1 88 ? -8.197 0.897 2.535 1.00 89.31 88 ILE A CA 1
ATOM 683 C C . ILE A 1 88 ? -8.975 0.161 1.441 1.00 89.31 88 ILE A C 1
ATOM 685 O O . ILE A 1 88 ? -8.839 0.534 0.280 1.00 89.31 88 ILE A O 1
ATOM 689 N N . ILE A 1 89 ? -9.814 -0.819 1.794 1.00 90.88 89 ILE A N 1
ATOM 690 C CA . ILE A 1 89 ? -10.657 -1.556 0.839 1.00 90.88 89 ILE A CA 1
ATOM 691 C C . ILE A 1 89 ? -11.557 -0.591 0.056 1.00 90.88 89 ILE A C 1
ATOM 693 O O . ILE A 1 89 ? -11.561 -0.622 -1.173 1.00 90.88 89 ILE A O 1
ATOM 697 N N . GLU A 1 90 ? -12.241 0.329 0.745 1.00 88.88 90 GLU A N 1
ATOM 698 C CA . GLU A 1 90 ? -13.084 1.351 0.109 1.00 88.88 90 GLU A CA 1
ATOM 699 C C . GLU A 1 90 ? -12.306 2.187 -0.927 1.00 88.88 90 GLU A C 1
ATOM 701 O O . GLU A 1 90 ? -12.809 2.477 -2.015 1.00 88.88 90 GLU A O 1
ATOM 706 N N . GLU A 1 91 ? -11.071 2.579 -0.608 1.00 87.62 91 GLU A N 1
ATOM 707 C CA . GLU A 1 91 ? -10.223 3.366 -1.508 1.00 87.62 91 GLU A CA 1
ATOM 708 C C . GLU A 1 91 ? -9.673 2.525 -2.675 1.00 87.62 91 GLU A C 1
ATOM 710 O O . GLU A 1 91 ? -9.588 3.029 -3.798 1.00 87.62 91 GLU A O 1
ATOM 715 N N . LEU A 1 92 ? -9.357 1.244 -2.443 1.00 89.75 92 LEU A N 1
ATOM 716 C CA . LEU A 1 92 ? -8.961 0.291 -3.487 1.00 89.75 92 LEU A CA 1
ATOM 717 C C . LEU A 1 92 ? -10.087 0.042 -4.496 1.00 89.75 92 LEU A C 1
ATOM 719 O O . LEU A 1 92 ? -9.822 -0.058 -5.692 1.00 89.75 92 LEU A O 1
ATOM 723 N N . ASP A 1 93 ? -11.335 -0.026 -4.036 1.00 89.25 93 ASP A N 1
ATOM 724 C CA . ASP A 1 93 ? -12.503 -0.190 -4.905 1.00 89.25 93 ASP A CA 1
ATOM 725 C C . ASP A 1 93 ? -12.839 1.088 -5.681 1.00 89.25 93 ASP A C 1
ATOM 727 O O . ASP A 1 93 ? -13.310 1.033 -6.819 1.00 89.25 93 ASP A O 1
ATOM 731 N N . ARG A 1 94 ? -12.591 2.258 -5.082 1.00 87.06 94 ARG A N 1
ATOM 732 C CA . ARG A 1 94 ? -12.887 3.555 -5.702 1.00 87.06 94 ARG A CA 1
ATOM 733 C C . ARG A 1 94 ? -11.878 3.949 -6.781 1.00 87.06 94 ARG A C 1
ATOM 735 O O . ARG A 1 94 ? -12.251 4.628 -7.739 1.00 87.06 94 ARG A O 1
ATOM 742 N N . HIS A 1 95 ? -10.608 3.584 -6.620 1.00 85.56 95 HIS A N 1
ATOM 743 C CA . HIS A 1 95 ? -9.518 4.106 -7.440 1.00 85.56 95 HIS A CA 1
ATOM 744 C C . HIS A 1 95 ? -8.695 2.984 -8.079 1.00 85.56 95 HIS A C 1
ATOM 746 O O . HIS A 1 95 ? -7.954 2.279 -7.405 1.00 85.56 95 HIS A O 1
ATOM 752 N N . GLN A 1 96 ? -8.720 2.900 -9.414 1.00 83.75 96 GLN A N 1
ATOM 753 C CA . GLN A 1 96 ? -8.029 1.848 -10.178 1.00 83.75 96 GLN A CA 1
ATOM 754 C C . GLN A 1 96 ? -6.524 1.724 -9.859 1.00 83.75 96 GLN A C 1
ATOM 756 O O . GLN A 1 96 ? -5.990 0.622 -9.850 1.00 83.75 96 GLN A O 1
ATOM 761 N N . ASN A 1 97 ? -5.843 2.838 -9.565 1.00 85.56 97 ASN A N 1
ATOM 762 C CA . ASN A 1 97 ? -4.402 2.857 -9.279 1.00 85.56 97 ASN A CA 1
ATOM 763 C C . ASN A 1 97 ? -4.064 2.809 -7.778 1.00 85.56 97 ASN A C 1
ATOM 765 O O . ASN A 1 97 ? -2.887 2.867 -7.418 1.00 85.56 97 ASN A O 1
ATOM 769 N N . ALA A 1 98 ? -5.057 2.731 -6.888 1.00 88.38 98 ALA A N 1
ATOM 770 C CA . ALA A 1 98 ? -4.820 2.799 -5.448 1.00 88.38 98 ALA A CA 1
ATOM 771 C C . ALA A 1 98 ? -3.918 1.667 -4.942 1.00 88.38 98 ALA A C 1
ATOM 773 O O . ALA A 1 98 ? -3.040 1.925 -4.122 1.00 88.38 98 ALA A O 1
ATOM 774 N N . ALA A 1 99 ? -4.058 0.452 -5.483 1.00 90.69 99 ALA A N 1
ATOM 775 C CA . ALA A 1 99 ? -3.208 -0.679 -5.114 1.00 90.69 99 ALA A CA 1
ATOM 776 C C . ALA A 1 99 ? -1.722 -0.382 -5.376 1.00 90.69 99 ALA A C 1
ATOM 778 O O . ALA A 1 99 ? -0.878 -0.585 -4.506 1.00 90.69 99 ALA A O 1
ATOM 779 N N . LEU A 1 100 ? -1.397 0.183 -6.541 1.00 90.19 100 LEU A N 1
ATOM 780 C CA . LEU A 1 100 ? -0.027 0.553 -6.889 1.00 90.19 100 LEU A CA 1
ATOM 781 C C . LEU A 1 100 ? 0.514 1.696 -6.018 1.00 90.19 100 LEU A C 1
ATOM 783 O O . LEU A 1 100 ? 1.674 1.661 -5.603 1.00 90.19 100 LEU A O 1
ATOM 787 N N . ILE A 1 101 ? -0.302 2.713 -5.730 1.00 87.94 101 ILE A N 1
ATOM 788 C CA . ILE A 1 101 ? 0.109 3.831 -4.865 1.00 87.94 101 ILE A CA 1
ATOM 789 C C . ILE A 1 101 ? 0.368 3.324 -3.440 1.00 87.94 101 ILE A C 1
ATOM 791 O O . ILE A 1 101 ? 1.388 3.665 -2.829 1.00 87.94 101 ILE A O 1
ATOM 795 N N . LEU A 1 102 ? -0.501 2.442 -2.942 1.00 89.31 102 LEU A N 1
ATOM 796 C CA . LEU A 1 102 ? -0.311 1.764 -1.668 1.00 89.31 102 LEU A CA 1
ATOM 797 C C . LEU A 1 102 ? 1.014 0.996 -1.669 1.00 89.31 102 LEU A C 1
ATOM 799 O O . LEU A 1 102 ? 1.829 1.234 -0.785 1.00 89.31 102 LEU A O 1
ATOM 803 N N . LEU A 1 103 ? 1.301 0.169 -2.683 1.00 88.88 103 LEU A N 1
ATOM 804 C CA . LEU A 1 103 ? 2.584 -0.542 -2.780 1.00 88.88 103 LEU A CA 1
ATOM 805 C C . LEU A 1 103 ? 3.782 0.411 -2.700 1.00 88.88 103 LEU A C 1
ATOM 807 O O . LEU A 1 103 ? 4.689 0.201 -1.892 1.00 88.88 103 LEU A O 1
ATOM 811 N N . LYS A 1 104 ? 3.780 1.481 -3.505 1.00 86.94 104 LYS A N 1
ATOM 812 C CA . LYS A 1 104 ? 4.874 2.465 -3.564 1.00 86.94 104 LYS A CA 1
ATOM 813 C C . LYS A 1 104 ? 5.139 3.146 -2.223 1.00 86.94 104 LYS A C 1
ATOM 815 O O . LYS A 1 104 ? 6.293 3.479 -1.933 1.00 86.94 104 LYS A O 1
ATOM 820 N N . THR A 1 105 ? 4.109 3.298 -1.394 1.00 85.25 105 THR A N 1
ATOM 821 C CA . THR A 1 105 ? 4.210 3.865 -0.042 1.00 85.25 105 THR A CA 1
ATOM 822 C C . THR A 1 105 ? 5.136 3.043 0.860 1.00 85.25 105 THR A C 1
ATOM 824 O O . THR A 1 105 ? 5.873 3.610 1.664 1.00 85.25 105 THR A O 1
ATOM 827 N N . PHE A 1 106 ? 5.167 1.718 0.690 1.00 83.69 106 PHE A N 1
ATOM 828 C CA . PHE A 1 106 ? 6.010 0.808 1.479 1.00 83.69 106 PHE A CA 1
ATOM 829 C C . PHE A 1 106 ? 7.375 0.526 0.848 1.00 83.69 106 PHE A C 1
ATOM 831 O O . PHE A 1 106 ? 8.192 -0.186 1.436 1.00 83.69 106 PHE A O 1
ATOM 838 N N . ILE A 1 107 ? 7.651 1.081 -0.333 1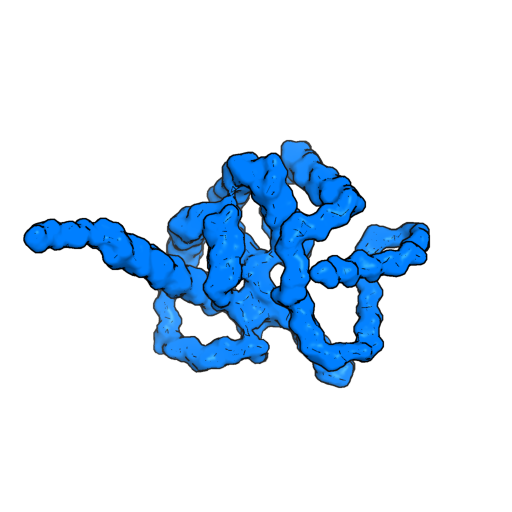.00 83.25 107 ILE A N 1
ATOM 839 C CA . ILE A 1 107 ? 8.959 0.947 -0.969 1.00 83.25 107 ILE A CA 1
ATOM 840 C C . ILE A 1 107 ? 9.896 2.014 -0.397 1.00 83.25 107 ILE A C 1
ATOM 842 O O . ILE A 1 107 ? 9.572 3.207 -0.470 1.00 83.25 107 ILE A O 1
ATOM 846 N N . PRO A 1 108 ? 11.070 1.626 0.136 1.00 74.75 108 PRO A N 1
ATOM 847 C CA . PRO A 1 108 ? 12.016 2.585 0.675 1.00 74.75 108 PRO A CA 1
ATOM 848 C C . PRO A 1 108 ? 12.460 3.592 -0.388 1.00 74.75 108 PRO A C 1
ATOM 850 O O . PRO A 1 108 ? 12.764 3.247 -1.533 1.00 74.75 108 PRO A O 1
ATOM 853 N N . THR A 1 109 ? 12.519 4.857 0.012 1.00 77.56 109 THR A N 1
ATOM 854 C CA . THR A 1 109 ? 13.059 5.934 -0.817 1.00 77.56 109 THR A CA 1
ATOM 855 C C . THR A 1 109 ? 14.532 6.140 -0.467 1.00 77.56 109 THR A C 1
ATOM 857 O O . THR A 1 109 ? 14.863 6.465 0.673 1.00 77.56 109 THR A O 1
ATOM 860 N N . ILE A 1 110 ? 15.420 5.981 -1.447 1.00 74.19 110 ILE A N 1
ATOM 861 C CA . ILE A 1 110 ? 16.840 6.315 -1.343 1.00 74.19 110 ILE A CA 1
ATOM 862 C C . ILE A 1 110 ? 17.048 7.749 -1.819 1.00 74.19 110 ILE A C 1
ATOM 864 O O . ILE A 1 110 ? 16.593 8.141 -2.892 1.00 74.19 110 ILE A O 1
ATOM 868 N N . ILE A 1 111 ? 17.788 8.515 -1.021 1.00 78.81 111 ILE A N 1
ATOM 869 C CA . ILE A 1 111 ? 18.294 9.837 -1.382 1.00 78.81 111 ILE A CA 1
ATOM 870 C C . ILE A 1 111 ? 19.806 9.708 -1.524 1.00 78.81 111 ILE A C 1
ATOM 872 O O . ILE A 1 111 ? 20.498 9.370 -0.563 1.00 78.81 111 ILE A O 1
ATOM 876 N N . ARG A 1 112 ? 20.323 9.969 -2.722 1.00 74.31 112 ARG A N 1
ATOM 877 C CA . ARG A 1 112 ? 21.754 9.962 -3.010 1.00 74.31 112 ARG A CA 1
ATOM 878 C C . ARG A 1 112 ? 22.201 11.361 -3.395 1.00 74.31 112 ARG A C 1
ATOM 880 O O . ARG A 1 112 ? 21.728 11.920 -4.378 1.00 74.31 112 ARG A O 1
ATOM 887 N N . THR A 1 113 ? 23.149 11.891 -2.639 1.00 78.94 113 THR A N 1
ATOM 888 C CA . THR A 1 113 ? 23.805 13.168 -2.912 1.00 78.94 113 THR A CA 1
ATOM 889 C C . THR A 1 113 ? 25.206 12.924 -3.465 1.00 78.94 113 THR A C 1
ATOM 891 O O . THR A 1 113 ? 25.964 12.107 -2.940 1.00 78.94 113 THR A O 1
ATOM 894 N N . SER A 1 114 ? 25.549 13.600 -4.559 1.00 73.50 114 SER A N 1
ATOM 895 C CA . SER A 1 114 ? 26.875 13.552 -5.178 1.00 73.50 114 SER A CA 1
ATOM 896 C C . SER A 1 114 ? 27.242 14.945 -5.684 1.00 73.50 114 SER A C 1
ATOM 898 O O . SER A 1 114 ? 26.795 15.367 -6.745 1.00 73.50 114 SER A O 1
ATOM 900 N N . GLY A 1 115 ? 28.053 15.679 -4.919 1.00 82.62 115 GLY A N 1
ATOM 901 C CA . GLY A 1 115 ? 28.346 17.082 -5.222 1.00 82.62 115 GLY A CA 1
ATOM 902 C C . GLY A 1 115 ? 27.099 17.959 -5.064 1.00 82.62 115 GLY A C 1
ATOM 903 O O . GLY A 1 115 ? 26.494 17.961 -3.994 1.00 82.62 115 GLY A O 1
ATOM 904 N N . ALA A 1 116 ? 26.730 18.695 -6.117 1.00 76.75 116 ALA A N 1
ATOM 905 C CA . ALA A 1 116 ? 25.509 19.510 -6.159 1.00 76.75 116 ALA A CA 1
ATOM 906 C C . ALA A 1 116 ? 24.252 18.709 -6.555 1.00 76.75 116 ALA A C 1
ATOM 908 O O . ALA A 1 116 ? 23.136 19.198 -6.385 1.00 76.75 116 ALA A O 1
ATOM 909 N N . ASP A 1 117 ? 24.419 17.480 -7.050 1.00 75.25 117 ASP A N 1
ATOM 910 C CA . ASP A 1 117 ? 23.312 16.675 -7.551 1.00 75.25 117 ASP A CA 1
ATOM 911 C C . ASP A 1 117 ? 22.694 15.839 -6.430 1.00 75.25 117 ASP A C 1
ATOM 913 O O . ASP A 1 117 ? 23.384 15.137 -5.682 1.00 75.25 117 ASP A O 1
ATOM 917 N N . THR A 1 118 ? 21.366 15.896 -6.329 1.00 78.31 118 THR A N 1
ATOM 918 C CA . THR A 1 118 ? 20.571 15.046 -5.437 1.00 78.31 118 THR A CA 1
ATOM 919 C C . THR A 1 118 ? 19.625 14.203 -6.278 1.00 78.31 118 THR A C 1
ATOM 921 O O . THR A 1 118 ? 18.774 14.742 -6.980 1.00 78.31 118 THR A O 1
ATOM 924 N N . VAL A 1 119 ? 19.754 12.881 -6.187 1.00 76.62 119 VAL A N 1
ATOM 925 C CA . VAL A 1 119 ? 18.864 11.922 -6.847 1.00 76.62 119 VAL A CA 1
ATOM 926 C C . VAL A 1 119 ? 18.026 11.225 -5.783 1.00 76.62 119 VAL A C 1
ATOM 928 O O . VAL A 1 119 ? 18.565 10.696 -4.810 1.00 76.62 119 VAL A O 1
ATOM 931 N N . ILE A 1 120 ? 16.708 11.223 -5.969 1.00 75.50 120 ILE A N 1
ATOM 932 C CA . ILE A 1 120 ? 15.744 10.569 -5.081 1.00 75.50 120 ILE A CA 1
ATOM 933 C C . ILE A 1 120 ? 15.040 9.479 -5.884 1.00 75.50 120 ILE A C 1
ATOM 935 O O . ILE A 1 120 ? 14.467 9.774 -6.930 1.00 75.50 120 ILE A O 1
ATOM 939 N N . PHE A 1 121 ? 15.091 8.231 -5.421 1.00 72.56 121 PHE A N 1
ATOM 940 C CA . PHE A 1 121 ? 14.467 7.107 -6.122 1.00 72.56 121 PHE A CA 1
ATOM 941 C C . PHE A 1 121 ? 13.995 6.001 -5.174 1.00 72.56 121 PHE A C 1
ATOM 943 O O . PHE A 1 121 ? 14.420 5.922 -4.024 1.00 72.56 121 PHE A O 1
ATOM 950 N N . LYS A 1 122 ? 13.102 5.138 -5.663 1.00 72.44 122 LYS A N 1
ATOM 951 C CA . LYS A 1 122 ? 12.584 3.970 -4.938 1.00 72.44 122 LYS A CA 1
ATOM 952 C C . LYS A 1 122 ? 13.530 2.778 -5.093 1.00 72.44 122 LYS A C 1
ATOM 954 O O . LYS A 1 122 ? 13.897 2.441 -6.213 1.00 72.44 122 LYS A O 1
ATOM 959 N N . SER A 1 123 ? 13.918 2.153 -3.980 1.00 67.94 123 SER A N 1
ATOM 960 C CA . SER A 1 123 ? 15.027 1.186 -3.905 1.00 67.94 123 SER A CA 1
ATOM 961 C C . SER A 1 123 ? 14.693 -0.262 -4.270 1.00 67.94 123 SER A C 1
ATOM 963 O O . SER A 1 123 ? 15.458 -1.156 -3.921 1.00 67.94 123 SER A O 1
ATOM 965 N N . GLY A 1 124 ? 13.542 -0.528 -4.885 1.00 70.81 124 GLY A N 1
ATOM 966 C CA . GLY A 1 124 ? 13.048 -1.897 -5.035 1.00 70.81 124 GLY A CA 1
ATOM 967 C C . GLY A 1 124 ? 12.146 -2.345 -3.882 1.00 70.81 124 GLY A C 1
ATOM 968 O O . GLY A 1 124 ? 12.349 -1.970 -2.723 1.00 70.81 124 GLY A O 1
ATOM 969 N N . MET A 1 125 ? 11.142 -3.165 -4.202 1.00 78.50 125 MET A N 1
ATOM 970 C CA . MET A 1 125 ? 10.346 -3.876 -3.202 1.00 78.50 125 MET A CA 1
ATOM 971 C C . MET A 1 125 ? 11.119 -5.103 -2.708 1.00 78.50 125 MET A C 1
ATOM 973 O O . MET A 1 125 ? 11.663 -5.865 -3.500 1.00 78.50 125 MET A O 1
ATOM 977 N N . ASN A 1 126 ? 11.162 -5.297 -1.392 1.00 77.81 126 ASN A N 1
ATOM 978 C CA . ASN A 1 126 ? 11.801 -6.448 -0.758 1.00 77.81 126 ASN A CA 1
ATOM 979 C C . ASN A 1 126 ? 10.825 -7.156 0.193 1.00 77.81 126 ASN A C 1
ATOM 981 O O . ASN A 1 126 ? 9.731 -6.656 0.463 1.00 77.81 126 ASN A O 1
ATOM 985 N N . LEU A 1 127 ? 11.240 -8.308 0.731 1.00 81.62 127 LEU A N 1
ATOM 986 C CA . LEU A 1 127 ? 10.412 -9.116 1.631 1.00 81.62 127 LEU A CA 1
ATOM 987 C C . LEU A 1 127 ? 9.901 -8.319 2.842 1.00 81.62 127 LEU A C 1
ATOM 989 O O . LEU A 1 127 ? 8.752 -8.485 3.235 1.00 81.62 127 LEU A O 1
ATOM 993 N N . LYS A 1 128 ? 10.712 -7.411 3.403 1.00 80.69 128 LYS A N 1
ATOM 994 C CA . LYS A 1 128 ? 10.290 -6.578 4.538 1.00 80.69 128 LYS A CA 1
ATOM 995 C C . LYS A 1 128 ? 9.161 -5.616 4.149 1.00 80.69 128 LYS A C 1
ATOM 997 O O . LYS A 1 128 ? 8.211 -5.445 4.912 1.00 80.69 128 LYS A O 1
ATOM 1002 N N . GLY A 1 129 ? 9.257 -4.994 2.973 1.00 81.44 129 GLY A N 1
ATOM 1003 C CA . GLY A 1 129 ? 8.191 -4.157 2.418 1.00 81.44 129 GLY A CA 1
ATOM 1004 C C . GLY A 1 129 ? 6.902 -4.953 2.208 1.00 81.44 129 GLY A C 1
ATOM 1005 O O . GLY A 1 129 ? 5.849 -4.538 2.684 1.00 81.44 129 GLY A O 1
ATOM 1006 N N . TYR A 1 130 ? 7.008 -6.141 1.603 1.00 87.00 130 TYR A N 1
ATOM 1007 C CA . TYR A 1 130 ? 5.880 -7.061 1.421 1.00 87.00 130 TYR A CA 1
ATOM 1008 C C . TYR A 1 130 ? 5.224 -7.450 2.755 1.00 87.00 130 TYR A C 1
ATOM 1010 O O . TYR A 1 130 ? 4.021 -7.286 2.919 1.00 87.00 130 TYR A O 1
ATOM 1018 N N . GLN A 1 131 ? 6.010 -7.867 3.751 1.00 86.00 131 GLN A N 1
ATOM 1019 C CA . GLN A 1 131 ? 5.507 -8.222 5.085 1.00 86.00 131 GLN A CA 1
ATOM 1020 C C . GLN A 1 131 ? 4.854 -7.037 5.809 1.00 86.00 131 GLN A C 1
ATOM 1022 O O . GLN A 1 131 ? 3.891 -7.219 6.552 1.00 86.00 131 GLN A O 1
ATOM 1027 N N . SER A 1 132 ? 5.353 -5.817 5.593 1.00 85.38 132 SER A N 1
ATOM 1028 C CA . SER A 1 132 ? 4.756 -4.612 6.180 1.00 85.38 132 SER A CA 1
ATOM 1029 C C . SER A 1 132 ? 3.358 -4.355 5.620 1.00 85.38 132 SER A C 1
ATOM 1031 O O . SER A 1 132 ? 2.448 -4.041 6.384 1.00 85.38 132 SER A O 1
ATOM 1033 N N . ILE A 1 133 ? 3.188 -4.538 4.307 1.00 88.62 133 ILE A N 1
ATOM 1034 C CA . ILE A 1 133 ? 1.890 -4.449 3.632 1.00 88.62 133 ILE A CA 1
ATOM 1035 C C . ILE A 1 133 ? 0.966 -5.576 4.101 1.00 88.62 133 ILE A C 1
ATOM 1037 O O . ILE A 1 133 ? -0.155 -5.297 4.514 1.00 88.62 133 ILE A O 1
ATOM 1041 N N . ALA A 1 134 ? 1.460 -6.818 4.122 1.00 88.06 134 ALA A N 1
ATOM 1042 C CA . ALA A 1 134 ? 0.714 -7.997 4.571 1.00 88.06 134 ALA A CA 1
ATOM 1043 C C . ALA A 1 134 ? 0.228 -7.885 6.023 1.00 88.06 134 ALA A C 1
ATOM 1045 O O . ALA A 1 134 ? -0.756 -8.499 6.416 1.00 88.06 134 ALA A O 1
ATOM 1046 N N . GLY A 1 135 ? 0.927 -7.097 6.843 1.00 86.19 135 GLY A N 1
ATOM 1047 C CA . GLY A 1 135 ? 0.492 -6.800 8.196 1.00 86.19 135 GLY A CA 1
ATOM 1048 C C . GLY A 1 135 ? -0.663 -5.797 8.276 1.00 86.19 135 GLY A C 1
ATOM 1049 O O . GLY A 1 135 ? -1.216 -5.653 9.361 1.00 86.19 135 GLY A O 1
ATOM 1050 N N . ILE A 1 136 ? -0.963 -5.048 7.218 1.00 86.81 136 ILE A N 1
ATOM 1051 C CA . ILE A 1 136 ? -2.005 -4.009 7.195 1.00 86.81 136 ILE A CA 1
ATOM 1052 C C . ILE A 1 136 ? -3.237 -4.482 6.427 1.00 86.81 136 ILE A C 1
ATOM 1054 O O . ILE A 1 136 ? -4.347 -4.147 6.822 1.00 86.81 136 ILE A O 1
ATOM 1058 N N . LEU A 1 137 ? -3.037 -5.229 5.345 1.00 90.19 137 LEU A N 1
ATOM 1059 C CA . LEU A 1 137 ? -4.095 -5.698 4.461 1.00 90.19 137 LEU A CA 1
ATOM 1060 C C . LEU A 1 137 ? -3.734 -7.079 3.912 1.00 90.19 137 LEU A C 1
ATOM 1062 O O . LEU A 1 137 ? -2.550 -7.364 3.716 1.00 90.19 137 LEU A O 1
ATOM 1066 N N . ASP A 1 138 ? -4.741 -7.906 3.618 1.00 90.75 138 ASP A N 1
ATOM 1067 C CA . ASP A 1 138 ? -4.540 -9.189 2.942 1.00 90.75 138 ASP A CA 1
ATOM 1068 C C . ASP A 1 138 ? -3.792 -9.001 1.601 1.00 90.75 138 ASP A C 1
ATOM 1070 O O . ASP A 1 138 ? -4.292 -8.317 0.697 1.00 90.75 138 ASP A O 1
ATOM 1074 N N . PRO A 1 139 ? -2.601 -9.614 1.432 1.00 91.19 139 PRO A N 1
ATOM 1075 C CA . PRO A 1 139 ? -1.869 -9.584 0.172 1.00 91.19 139 PRO A CA 1
ATOM 1076 C C . PRO A 1 139 ? -2.656 -10.117 -1.026 1.00 91.19 139 PRO A C 1
ATOM 1078 O O . PRO A 1 139 ? -2.423 -9.625 -2.129 1.00 91.19 139 PRO A O 1
ATOM 1081 N N . ASN A 1 140 ? -3.578 -11.071 -0.830 1.00 92.38 140 ASN A N 1
ATOM 1082 C CA . ASN A 1 140 ? -4.409 -11.601 -1.917 1.00 92.38 140 ASN A CA 1
ATOM 1083 C C . ASN A 1 140 ? -5.285 -10.502 -2.519 1.00 92.38 140 ASN A C 1
ATOM 1085 O O . ASN A 1 140 ? -5.340 -10.354 -3.734 1.00 92.38 140 ASN A O 1
ATOM 1089 N N . LEU A 1 141 ? -5.894 -9.660 -1.677 1.00 92.62 141 LEU A N 1
ATOM 1090 C CA . LEU A 1 141 ? -6.727 -8.560 -2.154 1.00 92.62 141 LEU A CA 1
ATOM 1091 C C . LEU A 1 141 ? -5.916 -7.578 -3.006 1.00 92.62 141 LEU A C 1
ATOM 1093 O O . LEU A 1 141 ? -6.364 -7.135 -4.062 1.00 92.62 141 LEU A O 1
ATOM 1097 N N . ILE A 1 142 ? -4.708 -7.234 -2.561 1.00 92.38 142 ILE A N 1
ATOM 1098 C CA . ILE A 1 142 ? -3.831 -6.331 -3.314 1.00 92.38 142 ILE A CA 1
ATOM 1099 C C . ILE A 1 142 ? -3.406 -6.981 -4.630 1.00 92.38 142 ILE A C 1
ATOM 1101 O O . ILE A 1 142 ? -3.397 -6.318 -5.666 1.00 92.38 142 ILE A O 1
ATOM 1105 N N . TYR A 1 143 ? -3.071 -8.271 -4.598 1.00 92.25 143 TYR A N 1
ATOM 1106 C CA . TYR A 1 143 ? -2.722 -9.040 -5.784 1.00 92.25 143 TYR A CA 1
ATOM 1107 C C . TYR A 1 143 ? -3.861 -9.040 -6.809 1.00 92.25 143 TYR A C 1
ATOM 1109 O O . TYR A 1 143 ? -3.627 -8.680 -7.964 1.00 92.25 143 TYR A O 1
ATOM 1117 N N . ASP A 1 144 ? -5.088 -9.327 -6.378 1.00 92.19 144 ASP A N 1
ATOM 1118 C CA . ASP A 1 144 ? -6.279 -9.331 -7.227 1.00 92.19 144 ASP A CA 1
ATOM 1119 C C . ASP A 1 144 ? -6.537 -7.949 -7.833 1.00 92.19 144 ASP A C 1
ATOM 1121 O O . ASP A 1 144 ? -6.700 -7.824 -9.047 1.00 92.19 144 ASP A O 1
ATOM 1125 N N . LYS A 1 145 ? -6.456 -6.877 -7.033 1.00 92.12 145 LYS A N 1
ATOM 1126 C CA . LYS A 1 145 ? -6.609 -5.502 -7.538 1.00 92.12 145 LYS A CA 1
ATOM 1127 C C . LYS A 1 145 ? -5.552 -5.127 -8.571 1.00 92.12 145 LYS A C 1
ATOM 1129 O O . LYS A 1 145 ? -5.852 -4.423 -9.538 1.00 92.12 145 LYS A O 1
ATOM 1134 N N . LEU A 1 146 ? -4.316 -5.589 -8.403 1.00 91.44 146 LEU A N 1
ATOM 1135 C CA . LEU A 1 146 ? -3.253 -5.369 -9.385 1.00 91.44 146 LEU A CA 1
ATOM 1136 C C . LEU A 1 146 ? -3.473 -6.192 -10.657 1.00 91.44 146 LEU A C 1
ATOM 1138 O O . LEU A 1 146 ? -3.212 -5.690 -11.749 1.00 91.44 146 LEU A O 1
ATOM 1142 N N . LEU A 1 147 ? -3.988 -7.418 -10.544 1.00 90.12 147 LEU A N 1
ATOM 1143 C CA . LEU A 1 147 ? -4.375 -8.219 -11.705 1.00 90.12 147 LEU A CA 1
ATOM 1144 C C . LEU A 1 147 ? -5.532 -7.581 -12.480 1.00 90.12 147 LEU A C 1
ATOM 1146 O O . LEU A 1 147 ? -5.473 -7.523 -13.706 1.00 90.12 147 LEU A O 1
ATOM 1150 N N . GLU A 1 148 ? -6.551 -7.067 -11.793 1.00 89.81 148 GLU A N 1
ATOM 1151 C CA . GLU A 1 148 ? -7.690 -6.384 -12.417 1.00 89.81 148 GLU A CA 1
ATOM 1152 C C . GLU A 1 148 ? -7.260 -5.126 -13.187 1.00 89.81 148 GLU A C 1
ATOM 1154 O O . GLU A 1 148 ? -7.739 -4.866 -14.291 1.00 89.81 148 GLU A O 1
ATOM 1159 N N . SER A 1 149 ? -6.348 -4.339 -12.612 1.00 87.06 149 SER A N 1
ATOM 1160 C CA . SER A 1 149 ? -5.934 -3.040 -13.158 1.00 87.06 149 SER A CA 1
ATOM 1161 C C . SER A 1 149 ? -4.800 -3.124 -14.182 1.00 87.06 149 SER A C 1
ATOM 1163 O O . SER A 1 149 ? -4.778 -2.334 -15.129 1.00 87.06 149 SER A O 1
ATOM 1165 N N . HIS A 1 150 ? -3.867 -4.063 -14.014 1.00 86.12 150 HIS A N 1
ATOM 1166 C CA . HIS A 1 150 ? -2.622 -4.131 -14.789 1.00 86.12 150 HIS A CA 1
ATOM 1167 C C . HIS A 1 150 ? -2.341 -5.510 -15.405 1.00 86.12 150 HIS A C 1
ATOM 1169 O O . HIS A 1 150 ? -1.424 -5.637 -16.219 1.00 86.12 150 HIS A O 1
ATOM 1175 N N . GLY A 1 151 ? -3.131 -6.531 -15.065 1.00 84.62 151 GLY A N 1
ATOM 1176 C CA . GLY A 1 151 ? -2.925 -7.903 -15.514 1.00 84.62 151 GLY A CA 1
ATOM 1177 C C . GLY A 1 151 ? -1.753 -8.607 -14.827 1.00 84.62 151 GLY A C 1
ATOM 1178 O O . GLY A 1 151 ? -1.059 -8.070 -13.958 1.00 84.62 151 GLY A O 1
ATOM 1179 N N . 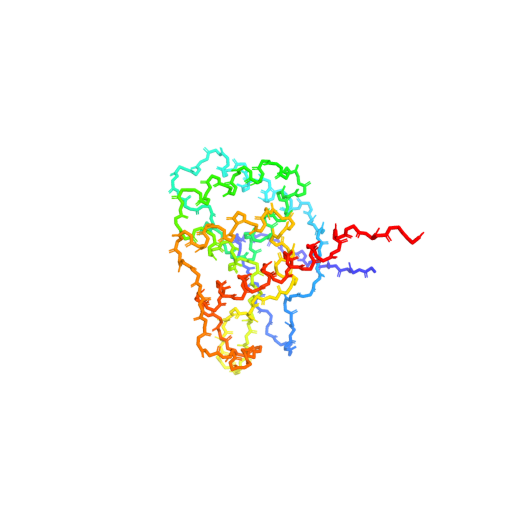LEU A 1 152 ? -1.526 -9.857 -15.232 1.00 82.19 152 LEU A N 1
ATOM 1180 C CA . LEU A 1 152 ? -0.344 -10.604 -14.816 1.00 82.19 152 LEU A CA 1
ATOM 1181 C C . LEU A 1 152 ? 0.863 -10.108 -15.612 1.00 82.19 152 LEU A C 1
ATOM 1183 O O . LEU A 1 152 ? 0.910 -10.271 -16.835 1.00 82.19 152 LEU A O 1
ATOM 1187 N N . LEU A 1 153 ? 1.854 -9.545 -14.924 1.00 77.81 153 LEU A N 1
ATOM 1188 C CA . LEU A 1 153 ? 3.070 -9.086 -15.576 1.00 77.81 153 LEU A CA 1
ATOM 1189 C C . LEU A 1 153 ? 4.084 -10.226 -15.641 1.00 77.81 153 LEU A C 1
ATOM 1191 O O . LEU A 1 153 ? 4.492 -10.793 -14.629 1.00 77.81 153 LEU A O 1
ATOM 1195 N N . LYS A 1 154 ? 4.518 -10.545 -16.859 1.00 65.94 154 LYS A N 1
ATOM 1196 C CA . LYS A 1 154 ? 5.689 -11.382 -17.116 1.00 65.94 154 LYS A CA 1
ATOM 1197 C C . LYS A 1 154 ? 6.782 -10.464 -17.640 1.00 65.94 154 LYS A C 1
ATOM 1199 O O . LYS A 1 154 ? 6.668 -9.970 -18.758 1.00 65.94 154 LYS A O 1
ATOM 1204 N N . LEU A 1 155 ? 7.811 -10.199 -16.842 1.00 59.75 155 LEU A N 1
ATOM 1205 C CA . LEU A 1 155 ? 9.014 -9.567 -17.373 1.00 59.75 155 LEU A CA 1
ATOM 1206 C C . LEU A 1 155 ? 9.763 -10.625 -18.191 1.00 59.75 155 LEU A C 1
ATOM 1208 O O . LEU A 1 155 ? 10.179 -11.647 -17.656 1.00 59.75 155 LEU A O 1
ATOM 1212 N N . GLU A 1 156 ? 9.899 -10.397 -19.500 1.00 52.50 156 GLU A N 1
ATOM 1213 C CA . GLU A 1 156 ? 10.695 -11.253 -20.404 1.00 52.50 156 GLU A CA 1
ATOM 1214 C C . GLU A 1 156 ? 12.207 -11.146 -20.146 1.00 52.50 156 GLU A C 1
ATOM 1216 O O . GLU A 1 156 ? 13.008 -11.872 -20.729 1.00 52.50 156 GLU A O 1
ATOM 1221 N N . LEU A 1 157 ? 12.602 -10.257 -19.242 1.00 46.72 157 LEU A N 1
ATOM 1222 C CA . LEU A 1 157 ? 13.964 -10.093 -18.785 1.00 46.72 157 LEU A CA 1
ATOM 1223 C C . LEU A 1 157 ? 14.049 -10.698 -17.387 1.00 46.72 157 LEU A C 1
ATOM 1225 O O . LEU A 1 157 ? 13.314 -10.276 -16.491 1.00 46.72 157 LEU A O 1
ATOM 1229 N N . GLU A 1 158 ? 14.980 -11.643 -17.181 1.00 45.59 158 GLU A N 1
ATOM 1230 C CA . GLU A 1 158 ? 15.578 -11.765 -15.850 1.00 45.59 158 GLU A CA 1
ATOM 1231 C C . GLU A 1 158 ? 15.890 -10.335 -15.417 1.00 45.59 158 GLU A C 1
ATOM 1233 O O . GLU A 1 158 ? 16.542 -9.637 -16.201 1.00 45.59 158 GLU A O 1
ATOM 1238 N N . PRO A 1 159 ? 15.384 -9.852 -14.267 1.00 46.88 159 PRO A N 1
ATOM 1239 C CA . PRO A 1 159 ? 15.694 -8.504 -13.834 1.00 46.88 159 PRO A CA 1
ATOM 1240 C C . PRO A 1 159 ? 17.215 -8.432 -13.812 1.00 46.88 159 PRO A C 1
ATOM 1242 O O . PRO A 1 159 ? 17.833 -9.111 -12.991 1.00 46.88 159 PRO A O 1
ATOM 1245 N N . GLU A 1 160 ? 17.811 -7.711 -14.773 1.00 45.12 160 GLU A N 1
ATOM 1246 C CA . GLU A 1 160 ? 19.246 -7.466 -14.856 1.00 45.12 160 GLU A CA 1
ATOM 1247 C C . GLU A 1 160 ? 19.591 -6.850 -13.523 1.00 45.12 160 GLU A C 1
ATOM 1249 O O . GLU A 1 160 ? 19.323 -5.664 -13.353 1.00 45.12 160 GLU A O 1
ATOM 1254 N N . LYS A 1 161 ? 20.020 -7.705 -12.576 1.00 45.72 161 LYS A N 1
ATOM 1255 C CA . LYS A 1 161 ? 20.059 -7.474 -11.129 1.00 45.72 161 LYS A CA 1
ATOM 1256 C C . LYS A 1 161 ? 19.665 -6.047 -10.839 1.00 45.72 161 LYS A C 1
ATOM 1258 O O . LYS A 1 161 ? 20.558 -5.200 -10.912 1.00 45.72 161 LYS A O 1
ATOM 1263 N N . SER A 1 162 ? 18.365 -5.789 -10.648 1.00 43.16 162 SER A N 1
ATOM 1264 C CA . SER A 1 162 ? 17.846 -4.463 -10.324 1.00 43.16 162 SER A CA 1
ATOM 1265 C C . SER A 1 162 ? 18.599 -4.032 -9.079 1.00 43.16 162 SER A C 1
ATOM 1267 O O . SER A 1 162 ? 18.272 -4.431 -7.962 1.00 43.16 162 SER A O 1
ATOM 1269 N N . GLY A 1 163 ? 19.748 -3.401 -9.294 1.00 46.59 163 GLY A N 1
ATOM 1270 C CA . GLY A 1 163 ? 20.691 -3.166 -8.231 1.00 46.59 163 GLY A CA 1
ATOM 1271 C C . GLY A 1 163 ? 20.053 -2.141 -7.324 1.00 46.59 163 GLY A C 1
ATOM 1272 O O . GLY A 1 163 ? 19.141 -1.423 -7.740 1.00 46.59 163 GLY A O 1
ATOM 1273 N N . ASP A 1 164 ? 20.616 -1.963 -6.139 1.00 51.84 164 ASP A N 1
ATOM 1274 C CA . ASP A 1 164 ? 20.248 -0.890 -5.205 1.00 51.84 164 ASP A CA 1
ATOM 1275 C C . ASP A 1 164 ? 20.441 0.543 -5.786 1.00 51.84 164 ASP A C 1
ATOM 1277 O O . ASP A 1 164 ? 20.561 1.523 -5.054 1.00 51.84 164 ASP A O 1
ATOM 1281 N N . ARG A 1 165 ? 20.580 0.684 -7.112 1.00 52.44 165 ARG A N 1
ATOM 1282 C CA . ARG A 1 165 ? 21.079 1.835 -7.858 1.00 52.44 165 ARG A CA 1
ATOM 1283 C C . ARG A 1 165 ? 20.177 2.284 -9.011 1.00 52.44 165 ARG A C 1
ATOM 1285 O O . ARG A 1 165 ? 20.491 3.328 -9.579 1.00 52.44 165 ARG A O 1
ATOM 1292 N N . LEU A 1 166 ? 19.118 1.549 -9.369 1.00 58.25 166 LEU A N 1
ATOM 1293 C CA . LEU A 1 166 ? 18.191 1.954 -10.434 1.00 58.25 166 LEU A CA 1
ATOM 1294 C C . LEU A 1 166 ? 16.798 2.280 -9.868 1.00 58.25 166 LEU A C 1
ATOM 1296 O O . LEU A 1 166 ? 16.325 1.566 -8.984 1.00 58.25 166 LEU A O 1
ATOM 1300 N N . PRO A 1 167 ? 16.158 3.372 -10.332 1.00 66.12 167 PRO A N 1
ATOM 1301 C CA . PRO A 1 167 ? 14.806 3.724 -9.923 1.00 66.12 167 PRO A CA 1
ATOM 1302 C C . PRO A 1 167 ? 13.824 2.653 -10.392 1.00 66.12 167 PRO A C 1
ATOM 1304 O O . PRO A 1 167 ? 13.725 2.394 -11.588 1.00 66.12 167 PRO A O 1
ATOM 1307 N N . LEU A 1 168 ? 13.084 2.076 -9.446 1.00 75.00 168 LEU A N 1
ATOM 1308 C CA . LEU A 1 168 ? 12.037 1.110 -9.750 1.00 75.00 168 LEU A CA 1
ATOM 1309 C C . LEU A 1 168 ? 10.866 1.802 -10.457 1.00 75.00 168 LEU A C 1
ATOM 1311 O O . LEU A 1 168 ? 10.300 2.759 -9.919 1.00 75.00 168 LEU A O 1
ATOM 1315 N N . ASN A 1 169 ? 10.493 1.317 -11.638 1.00 83.00 169 ASN A N 1
ATOM 1316 C CA . ASN A 1 169 ? 9.290 1.773 -12.326 1.00 83.00 169 ASN A CA 1
ATOM 1317 C C . ASN A 1 169 ? 8.036 1.005 -11.859 1.00 83.00 169 ASN A C 1
ATOM 1319 O O . ASN A 1 169 ? 8.094 0.069 -11.057 1.00 83.00 169 ASN A O 1
ATOM 1323 N N . ASP A 1 170 ? 6.873 1.422 -12.351 1.00 87.12 170 ASP A N 1
ATOM 1324 C CA . ASP A 1 170 ? 5.571 0.891 -11.938 1.00 87.12 170 ASP A CA 1
ATOM 1325 C C . ASP A 1 170 ? 5.403 -0.590 -12.297 1.00 87.12 170 ASP A C 1
ATOM 1327 O O . ASP A 1 170 ? 4.943 -1.374 -11.470 1.00 87.12 170 ASP A O 1
ATOM 1331 N N . GLN A 1 171 ? 5.837 -0.996 -13.492 1.00 87.12 171 GLN A N 1
ATOM 1332 C CA . GLN A 1 171 ? 5.754 -2.389 -13.937 1.00 87.12 171 GLN A CA 1
ATOM 1333 C C . GLN A 1 171 ? 6.675 -3.293 -13.115 1.00 87.12 171 GLN A C 1
ATOM 1335 O O . GLN A 1 171 ? 6.259 -4.368 -12.688 1.00 87.12 171 GLN A O 1
ATOM 1340 N N . GLU A 1 172 ? 7.899 -2.843 -12.837 1.00 86.31 172 GLU A N 1
ATOM 1341 C CA . GLU A 1 172 ? 8.843 -3.561 -11.977 1.00 86.31 172 GLU A CA 1
ATOM 1342 C C . GLU A 1 172 ? 8.311 -3.685 -10.544 1.00 86.31 172 GLU A C 1
ATOM 1344 O O . GLU A 1 172 ? 8.430 -4.742 -9.928 1.00 86.31 172 GLU A O 1
ATOM 1349 N N . THR A 1 173 ? 7.668 -2.632 -10.027 1.00 87.44 173 THR A N 1
ATOM 1350 C CA . THR A 1 173 ? 7.010 -2.645 -8.711 1.00 87.44 173 THR A CA 1
ATOM 1351 C C . THR A 1 173 ? 5.948 -3.733 -8.628 1.00 87.44 173 THR A C 1
ATOM 1353 O O . THR A 1 173 ? 5.965 -4.548 -7.704 1.00 87.44 173 THR A O 1
ATOM 1356 N N . ILE A 1 174 ? 5.034 -3.745 -9.599 1.00 89.38 174 ILE A N 1
ATOM 1357 C CA . ILE A 1 174 ? 3.927 -4.701 -9.656 1.00 89.38 174 ILE A CA 1
ATOM 1358 C C . ILE A 1 174 ? 4.476 -6.118 -9.795 1.00 89.38 174 ILE A C 1
ATOM 1360 O O . ILE A 1 174 ? 4.075 -7.007 -9.049 1.00 89.38 174 ILE A O 1
ATOM 1364 N N . TYR A 1 175 ? 5.436 -6.321 -10.697 1.00 88.44 175 TYR A N 1
ATOM 1365 C CA . TYR A 1 175 ? 6.056 -7.622 -10.907 1.00 88.44 175 TYR A CA 1
ATOM 1366 C C . TYR A 1 175 ? 6.717 -8.165 -9.636 1.00 88.44 175 TYR A C 1
ATOM 1368 O O . TYR A 1 175 ? 6.467 -9.309 -9.258 1.00 88.44 175 TYR A O 1
ATOM 1376 N N . LEU A 1 176 ? 7.533 -7.358 -8.947 1.00 87.81 176 LEU A N 1
ATOM 1377 C CA . LEU A 1 176 ? 8.200 -7.790 -7.716 1.00 87.81 176 LEU A CA 1
ATOM 1378 C C . LEU A 1 176 ? 7.190 -8.170 -6.630 1.00 87.81 176 LEU A C 1
ATOM 1380 O O . LEU A 1 176 ? 7.390 -9.170 -5.941 1.00 87.81 176 LEU A O 1
ATOM 1384 N N . PHE A 1 177 ? 6.095 -7.416 -6.501 1.00 90.62 177 PHE A N 1
ATOM 1385 C CA . PHE A 1 177 ? 5.015 -7.773 -5.585 1.00 90.62 177 PHE A CA 1
ATOM 1386 C C . PHE A 1 177 ? 4.369 -9.111 -5.967 1.00 90.62 177 PHE A C 1
ATOM 1388 O O . PHE A 1 177 ? 4.261 -9.993 -5.119 1.00 90.62 177 PHE A O 1
ATOM 1395 N N . GLN A 1 178 ? 4.000 -9.296 -7.241 1.00 90.25 178 GLN A N 1
ATOM 1396 C CA . GLN A 1 178 ? 3.398 -10.539 -7.738 1.00 90.25 178 GLN A CA 1
ATOM 1397 C C . GLN A 1 178 ? 4.315 -11.753 -7.493 1.00 90.25 178 GLN A C 1
ATOM 1399 O O . GLN A 1 178 ? 3.838 -12.800 -7.066 1.00 90.25 178 GLN A O 1
ATOM 1404 N N . GLN A 1 179 ? 5.631 -11.613 -7.691 1.00 89.06 179 GLN A N 1
ATOM 1405 C CA . GLN A 1 179 ? 6.609 -12.674 -7.418 1.00 89.06 179 GLN A CA 1
ATOM 1406 C C . GLN A 1 179 ? 6.705 -13.022 -5.929 1.00 89.06 179 GLN A C 1
ATOM 1408 O O . GLN A 1 179 ? 6.674 -14.198 -5.565 1.00 89.06 179 GLN A O 1
ATOM 1413 N N . LEU A 1 180 ? 6.813 -12.010 -5.062 1.00 90.00 180 LEU A N 1
ATOM 1414 C CA . LEU A 1 180 ? 6.866 -12.220 -3.613 1.00 90.00 180 LEU A CA 1
ATOM 1415 C C . LEU A 1 180 ? 5.580 -12.872 -3.099 1.00 90.00 180 LEU A C 1
ATOM 1417 O O . LEU A 1 180 ? 5.655 -13.786 -2.281 1.00 90.00 180 LEU A O 1
ATOM 1421 N N . HIS A 1 181 ? 4.429 -12.452 -3.625 1.00 90.75 181 HIS A N 1
ATOM 1422 C CA . HIS A 1 181 ? 3.133 -13.015 -3.279 1.00 90.75 181 HIS A CA 1
ATOM 1423 C C . HIS A 1 181 ? 3.008 -14.489 -3.686 1.00 90.75 181 HIS A C 1
ATOM 1425 O O . HIS A 1 181 ? 2.687 -15.331 -2.855 1.00 90.75 181 HIS A O 1
ATOM 1431 N N . LEU A 1 182 ? 3.329 -14.828 -4.940 1.00 89.12 182 LEU A N 1
ATOM 1432 C CA . LEU A 1 182 ? 3.271 -16.213 -5.420 1.00 89.12 182 LEU A CA 1
ATOM 1433 C C . LEU A 1 182 ? 4.215 -17.134 -4.640 1.00 89.12 182 LEU A C 1
ATOM 1435 O O . LEU A 1 182 ? 3.864 -18.281 -4.357 1.00 89.12 182 LEU A O 1
ATOM 1439 N N . LYS A 1 183 ? 5.398 -16.631 -4.274 1.00 88.50 183 LYS A N 1
ATOM 1440 C CA . LYS A 1 183 ? 6.352 -17.363 -3.442 1.00 88.50 183 LYS A CA 1
ATOM 1441 C C . LYS A 1 183 ? 5.795 -17.632 -2.039 1.00 88.50 183 LYS A C 1
ATOM 1443 O O . LYS A 1 183 ? 5.802 -18.782 -1.617 1.00 88.50 183 LYS A O 1
ATOM 1448 N N . ASP A 1 184 ? 5.280 -16.607 -1.358 1.00 87.69 184 ASP A N 1
ATOM 1449 C CA . ASP A 1 184 ? 4.671 -16.728 -0.021 1.00 87.69 184 ASP A CA 1
ATOM 1450 C C . ASP A 1 184 ? 3.480 -17.703 -0.028 1.00 87.69 184 ASP A C 1
ATOM 1452 O O . ASP A 1 184 ? 3.383 -18.577 0.830 1.00 87.69 184 ASP A O 1
ATOM 1456 N N . THR A 1 185 ? 2.614 -17.636 -1.043 1.00 86.31 185 THR A N 1
ATOM 1457 C CA . THR A 1 185 ? 1.482 -18.564 -1.187 1.00 86.31 185 THR A CA 1
ATOM 1458 C C . THR A 1 185 ? 1.936 -20.005 -1.432 1.00 86.31 185 THR A C 1
ATOM 1460 O O . THR A 1 185 ? 1.369 -20.930 -0.853 1.00 86.31 185 THR A O 1
ATOM 1463 N N . SER A 1 186 ? 2.973 -20.211 -2.250 1.00 86.06 186 SER A N 1
ATOM 1464 C CA . SER A 1 186 ? 3.509 -21.554 -2.521 1.00 86.06 186 SER A CA 1
ATOM 1465 C C . SER A 1 186 ? 4.118 -22.182 -1.265 1.00 86.06 186 SER A C 1
ATOM 1467 O O . SER A 1 186 ? 3.827 -23.333 -0.957 1.00 86.06 186 SER A O 1
ATOM 1469 N N . GLU A 1 187 ? 4.896 -21.409 -0.499 1.00 86.12 187 GLU A N 1
ATOM 1470 C CA . GLU A 1 187 ? 5.520 -21.874 0.747 1.00 86.12 187 GLU A CA 1
ATOM 1471 C C . GLU A 1 187 ? 4.473 -22.298 1.795 1.00 86.12 187 GLU A C 1
ATOM 1473 O O . GLU A 1 187 ? 4.663 -23.304 2.476 1.00 86.12 187 GLU A O 1
ATOM 1478 N N . ARG A 1 188 ? 3.332 -21.597 1.888 1.00 79.56 188 ARG A N 1
ATOM 1479 C CA . ARG A 1 188 ? 2.235 -21.968 2.807 1.00 79.56 188 ARG A CA 1
ATOM 1480 C C . ARG A 1 188 ? 1.544 -23.277 2.420 1.00 79.56 188 ARG A C 1
ATOM 1482 O O . ARG A 1 188 ? 1.217 -24.083 3.289 1.00 79.56 188 ARG A O 1
ATOM 1489 N N . LEU A 1 189 ? 1.344 -23.507 1.122 1.00 79.50 189 LEU A N 1
ATOM 1490 C CA . LEU A 1 189 ? 0.715 -24.733 0.618 1.00 79.50 189 LEU A CA 1
ATOM 1491 C C . LEU A 1 189 ? 1.585 -25.976 0.853 1.00 79.50 189 LEU A C 1
ATOM 1493 O O . LEU A 1 189 ? 1.051 -27.063 1.062 1.00 79.50 189 LEU A O 1
ATOM 1497 N N . GLU A 1 190 ? 2.911 -25.827 0.853 1.00 75.69 190 GLU A N 1
ATOM 1498 C CA . GLU A 1 190 ? 3.839 -26.918 1.173 1.00 75.69 190 GLU A CA 1
ATOM 1499 C C . GLU A 1 190 ? 3.856 -27.255 2.673 1.00 75.69 190 GLU A C 1
ATOM 1501 O O . GLU A 1 190 ? 4.023 -28.419 3.038 1.00 75.69 190 GLU A O 1
ATOM 1506 N N . THR A 1 191 ? 3.646 -26.269 3.553 1.00 71.38 191 THR A N 1
ATOM 1507 C CA . THR A 1 191 ? 3.630 -26.485 5.012 1.00 71.38 191 THR A CA 1
ATOM 1508 C C . THR A 1 191 ? 2.338 -27.101 5.547 1.00 71.38 191 THR A C 1
ATOM 1510 O O . THR A 1 191 ? 2.377 -27.748 6.593 1.00 71.38 191 THR A O 1
ATOM 1513 N N . ASP A 1 192 ? 1.221 -26.947 4.833 1.00 64.50 192 ASP A N 1
ATOM 1514 C CA . ASP A 1 192 ? -0.091 -27.483 5.227 1.00 64.50 192 ASP A CA 1
ATOM 1515 C C . ASP A 1 192 ? -0.384 -28.875 4.634 1.00 64.50 192 ASP A C 1
ATOM 1517 O O . ASP A 1 192 ? -1.473 -29.428 4.821 1.00 64.50 192 ASP A O 1
ATOM 1521 N N . ALA A 1 193 ? 0.579 -29.475 3.924 1.00 61.91 193 ALA A N 1
ATOM 1522 C CA . ALA A 1 193 ? 0.440 -30.832 3.418 1.00 61.91 193 ALA A CA 1
ATOM 1523 C C . ALA A 1 193 ? 0.328 -31.826 4.597 1.00 61.91 193 ALA A C 1
ATOM 1525 O O . ALA A 1 193 ? 1.184 -31.820 5.488 1.00 61.91 193 ALA A O 1
ATOM 1526 N N . PRO A 1 194 ? -0.706 -32.689 4.634 1.00 57.94 194 PRO A N 1
ATOM 1527 C CA . PRO A 1 194 ? -0.861 -33.662 5.704 1.00 57.94 194 PRO A CA 1
ATOM 1528 C C . PRO A 1 194 ? 0.360 -34.582 5.734 1.00 57.94 194 PRO A C 1
ATOM 1530 O O . PRO A 1 194 ? 0.672 -35.260 4.758 1.00 57.94 194 PRO A O 1
ATOM 1533 N N . VAL A 1 195 ? 1.057 -34.592 6.871 1.00 64.88 195 VAL A N 1
ATOM 1534 C CA . VAL A 1 195 ? 2.092 -35.584 7.153 1.00 64.88 195 VAL A CA 1
ATOM 1535 C C . VAL A 1 195 ? 1.381 -36.927 7.254 1.00 64.88 195 VAL A C 1
ATOM 1537 O O . VAL A 1 195 ? 0.652 -37.163 8.220 1.00 64.88 195 VAL A O 1
ATOM 1540 N N . ASP A 1 196 ? 1.552 -37.776 6.242 1.00 62.53 196 ASP A N 1
ATOM 1541 C CA . ASP A 1 196 ? 1.037 -39.142 6.272 1.00 62.53 196 ASP A CA 1
ATOM 1542 C C . ASP A 1 196 ? 1.521 -39.828 7.564 1.00 62.53 196 ASP A C 1
ATOM 1544 O O . ASP A 1 196 ? 2.731 -39.866 7.824 1.00 62.53 196 ASP A O 1
ATOM 1548 N N . PRO A 1 197 ? 0.613 -40.342 8.413 1.00 64.69 197 PRO A N 1
ATOM 1549 C CA . PRO A 1 197 ? 1.020 -41.087 9.590 1.00 64.69 197 PRO A CA 1
ATOM 1550 C C . PRO A 1 197 ? 1.673 -42.404 9.148 1.00 64.69 197 PRO A C 1
ATOM 1552 O O . PRO A 1 197 ? 1.050 -43.204 8.448 1.00 64.69 197 PRO A O 1
ATOM 1555 N N . ILE A 1 198 ? 2.933 -42.596 9.556 1.00 65.81 198 ILE A N 1
ATO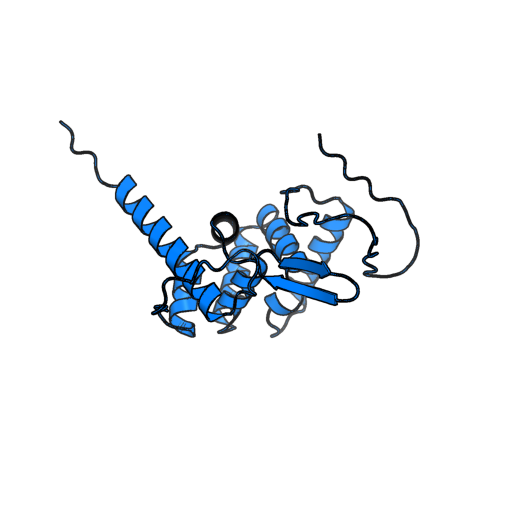M 1556 C CA . ILE A 1 198 ? 3.704 -43.845 9.411 1.00 65.81 198 ILE A CA 1
ATOM 1557 C C . ILE A 1 198 ? 3.124 -44.930 10.320 1.00 65.81 198 ILE A C 1
ATOM 1559 O O . ILE A 1 198 ? 2.864 -44.619 11.506 1.00 65.81 198 ILE A O 1
#

Organism: NCBI:txid425512

Radius of gyration: 19.49 Å; chains: 1; bounding box: 44×73×45 Å